Protein AF-A0A183I1X8-F1 (afdb_monomer)

Organism: NCBI:txid387005

Radius of gyration: 19.51 Å; Cα contacts (8 Å, |Δi|>4): 78; chains: 1; bounding box: 49×43×50 Å

Foldseek 3Di:
DVPVVVVVLLVVLLLVLQVVCCVVCVPDDDPPCNSVVSSVVVVVVLVVLVVVDVVSNVVVVVVVVVVVVVVLCVLLVVLVCCVVPNDCVLVVLPVCPCPPDDPDPVVVVVVVVLVVVLVPDLVVLVVCLVVDDPSVPVSVVVSVVVVVVSVVSVVSNVSSCSSPDHPVRCVPDPSNRD

Sequence (178 aa):
MPCLLPCTCTVVALTFAIYMLRPFYPNCEPPGGLPALLAIVLLIILTAINCMSIRLATFVQDFFTVAKLFALCLIIGTGALLLISGKPQYRESFENIFENTTPDIGTASLAFYSGLFAYQGWNYLNFIVEELQNPTRNLPLAIAISCTICTVIYTLTNVALYTVITPDEMLSSPAVAV

Secondary structure (DSSP, 8-state):
--SHHHHHHHHHHHHHHHHHHTTTSSSSPPPTTHHHHHHHHHHHHHHHHHHH-HHHHHHHHHHHHHHHHHHHHHHHHHHHHHHHHS-THHHHTTTTTTTT----HHHHHHHHHHHHHHTTTGGGGGGGGGGSSSHHHHHHHHHHHHHHHHHHHHHHHHHHHHHHS-HHHHHH-TTTT-

Structure (mmCIF, N/CA/C/O backbone):
data_AF-A0A183I1X8-F1
#
_entry.id   AF-A0A183I1X8-F1
#
loop_
_atom_site.group_PDB
_atom_site.id
_atom_site.type_symbol
_atom_site.label_atom_id
_atom_site.label_alt_id
_atom_site.label_comp_id
_atom_site.label_asym_id
_atom_site.label_entity_id
_atom_site.label_seq_id
_atom_site.pdbx_PDB_ins_code
_atom_site.Cartn_x
_atom_site.Cartn_y
_atom_site.Cartn_z
_atom_site.occupancy
_atom_site.B_iso_or_equiv
_atom_site.auth_seq_id
_atom_site.auth_comp_id
_atom_site.auth_asym_id
_atom_site.auth_atom_id
_atom_site.pdbx_PDB_model_num
ATOM 1 N N . MET A 1 1 ? 5.412 13.018 18.105 1.00 51.41 1 MET A N 1
ATOM 2 C CA . MET A 1 1 ? 4.607 12.185 17.184 1.00 51.41 1 MET A CA 1
ATOM 3 C C . MET A 1 1 ? 3.245 12.772 16.732 1.00 51.41 1 MET A C 1
ATOM 5 O O . MET A 1 1 ? 2.535 12.030 16.074 1.00 51.41 1 MET A O 1
ATOM 9 N N . PRO A 1 2 ? 2.841 14.045 16.975 1.00 51.34 2 PRO A N 1
ATOM 10 C CA . PRO A 1 2 ? 1.556 14.553 16.452 1.00 51.34 2 PRO A CA 1
ATOM 11 C C . PRO A 1 2 ? 1.613 15.070 14.999 1.00 51.34 2 PRO A C 1
ATOM 13 O O . PRO A 1 2 ? 0.587 15.125 14.335 1.00 51.34 2 PRO A O 1
ATOM 16 N N . CYS A 1 3 ? 2.797 15.400 14.466 1.00 55.84 3 CYS A N 1
ATOM 17 C CA . CYS A 1 3 ? 2.925 15.943 13.104 1.00 55.84 3 CYS A CA 1
ATOM 18 C C . CYS A 1 3 ? 2.960 14.874 11.999 1.00 55.84 3 CYS A C 1
ATOM 20 O O . CYS A 1 3 ? 2.839 15.215 10.831 1.00 55.84 3 CYS A O 1
ATOM 22 N N . LEU A 1 4 ? 3.142 13.591 12.334 1.00 62.06 4 LEU A N 1
ATOM 23 C CA . LEU A 1 4 ? 3.321 12.544 11.320 1.00 62.06 4 LEU A CA 1
ATOM 24 C C . LEU A 1 4 ? 1.996 12.170 10.636 1.00 62.06 4 LEU A C 1
ATOM 26 O O . LEU A 1 4 ? 1.951 12.014 9.423 1.00 62.06 4 LEU A O 1
ATOM 30 N N . LEU A 1 5 ? 0.913 12.091 11.416 1.00 68.25 5 LEU A N 1
ATOM 31 C CA . LEU A 1 5 ? -0.428 11.734 10.950 1.00 68.25 5 LEU A CA 1
ATOM 32 C C . LEU A 1 5 ? -0.972 12.678 9.853 1.00 68.25 5 LEU A C 1
ATOM 34 O O . LEU A 1 5 ? -1.367 12.178 8.798 1.00 68.25 5 LEU A O 1
ATOM 38 N N . PRO A 1 6 ? -0.951 14.021 10.025 1.00 74.25 6 PRO A N 1
ATOM 39 C CA . PRO A 1 6 ? -1.428 14.936 8.984 1.00 74.25 6 PRO A CA 1
ATOM 40 C C . PRO A 1 6 ? -0.561 14.896 7.718 1.00 74.25 6 PRO A C 1
ATOM 42 O O . PRO A 1 6 ? -1.083 15.032 6.608 1.00 74.25 6 PRO A O 1
ATOM 45 N N . CYS A 1 7 ? 0.745 14.649 7.855 1.00 79.62 7 CYS A N 1
ATOM 46 C CA . CYS A 1 7 ? 1.631 14.469 6.707 1.00 79.62 7 CYS A CA 1
ATOM 47 C C . CYS A 1 7 ? 1.253 13.217 5.905 1.00 79.62 7 CYS A C 1
ATOM 49 O O . CYS A 1 7 ? 1.142 13.298 4.684 1.00 79.62 7 CYS A O 1
ATOM 51 N N . THR A 1 8 ? 0.973 12.087 6.562 1.00 78.12 8 THR A N 1
ATOM 52 C CA . THR A 1 8 ? 0.551 10.854 5.875 1.00 78.12 8 THR A CA 1
ATOM 53 C C . THR A 1 8 ? -0.766 11.042 5.117 1.00 78.12 8 THR A C 1
ATOM 55 O O . THR A 1 8 ? -0.861 10.632 3.962 1.00 78.12 8 THR A O 1
ATOM 58 N N . CYS A 1 9 ? -1.759 11.719 5.706 1.00 81.00 9 CYS A N 1
ATOM 59 C CA . CYS A 1 9 ? -3.015 12.036 5.012 1.00 81.00 9 CYS A CA 1
ATOM 60 C C . CYS A 1 9 ? -2.787 12.910 3.771 1.00 81.00 9 CYS A C 1
ATOM 62 O O . CYS A 1 9 ? -3.408 12.686 2.732 1.00 81.00 9 CYS A O 1
ATOM 64 N N . THR A 1 10 ? -1.872 13.876 3.869 1.00 85.19 10 THR A N 1
ATOM 65 C CA . THR A 1 10 ? -1.522 14.768 2.757 1.00 85.19 10 THR A CA 1
ATOM 66 C C . THR A 1 10 ? -0.844 14.004 1.623 1.00 85.19 10 THR A C 1
ATOM 68 O O . THR A 1 10 ? -1.224 14.183 0.468 1.00 85.19 10 THR A O 1
ATOM 71 N N . VAL A 1 11 ? 0.107 13.119 1.940 1.00 84.81 11 VAL A N 1
ATOM 72 C CA . VAL A 1 11 ? 0.783 12.274 0.942 1.00 84.81 11 VAL A CA 1
ATOM 73 C C . VAL A 1 11 ? -0.239 11.410 0.208 1.00 84.81 11 VAL A C 1
ATOM 75 O O . VAL A 1 11 ? -0.299 11.458 -1.014 1.00 84.81 11 VAL A O 1
ATOM 78 N N . VAL A 1 12 ? -1.113 10.703 0.930 1.00 84.56 12 VAL A N 1
ATOM 79 C CA . VAL A 1 12 ? -2.135 9.839 0.312 1.00 84.56 12 VAL A CA 1
ATOM 80 C C . VAL A 1 12 ? -3.104 10.638 -0.569 1.00 84.56 12 VAL A C 1
ATOM 82 O O . VAL A 1 12 ? -3.437 10.196 -1.670 1.00 84.56 12 VAL A O 1
ATOM 85 N N . ALA A 1 13 ? -3.536 11.822 -0.125 1.00 86.50 13 ALA A N 1
ATOM 86 C CA . ALA A 1 13 ? -4.424 12.683 -0.906 1.00 86.50 13 ALA A CA 1
ATOM 87 C C . ALA A 1 13 ? -3.747 13.220 -2.178 1.00 86.50 13 ALA A C 1
ATOM 89 O O . ALA A 1 13 ? -4.376 13.276 -3.236 1.00 86.50 13 ALA A O 1
ATOM 90 N N . LEU A 1 14 ? -2.464 13.578 -2.094 1.00 88.12 14 LEU A N 1
ATOM 91 C CA . LEU A 1 14 ? -1.686 14.025 -3.245 1.00 88.12 14 LEU A CA 1
ATOM 92 C C . LEU A 1 14 ? -1.479 12.887 -4.248 1.00 88.12 14 LEU A C 1
ATOM 94 O O . LEU A 1 14 ? -1.686 13.083 -5.445 1.00 88.12 14 LEU A O 1
ATOM 98 N N . THR A 1 15 ? -1.159 11.687 -3.761 1.00 86.38 15 THR A N 1
ATOM 99 C CA . THR A 1 15 ? -1.060 10.477 -4.579 1.00 86.38 15 THR A CA 1
ATOM 100 C C . THR A 1 15 ? -2.374 10.225 -5.312 1.00 86.38 15 THR A C 1
ATOM 102 O O . THR A 1 15 ? -2.376 10.115 -6.537 1.00 86.38 15 THR A O 1
ATOM 105 N N . PHE A 1 16 ? -3.512 10.243 -4.608 1.00 87.25 16 PHE A N 1
ATOM 106 C CA . PHE A 1 16 ? -4.833 10.109 -5.231 1.00 87.25 16 PHE A CA 1
ATOM 107 C C . PHE A 1 16 ? -5.062 11.146 -6.341 1.00 87.25 16 PHE A C 1
ATOM 109 O O . PHE A 1 16 ? -5.487 10.786 -7.439 1.00 87.25 16 PHE A O 1
ATOM 116 N N . ALA A 1 17 ? -4.743 12.418 -6.088 1.00 87.69 17 ALA A N 1
ATOM 117 C CA . ALA A 1 17 ? -4.907 13.484 -7.072 1.00 87.69 17 ALA A CA 1
ATOM 118 C C . ALA A 1 17 ? -4.047 13.260 -8.329 1.00 87.69 17 ALA A C 1
ATOM 120 O O . ALA A 1 17 ? -4.534 13.440 -9.446 1.00 87.69 17 ALA A O 1
ATOM 121 N N . ILE A 1 18 ? -2.797 12.817 -8.170 1.00 85.12 18 ILE A N 1
ATOM 122 C CA . ILE A 1 18 ? -1.898 12.500 -9.291 1.00 85.12 18 ILE A CA 1
ATOM 123 C C . ILE A 1 18 ? -2.439 11.313 -10.099 1.00 85.12 18 ILE A C 1
ATOM 125 O O . ILE A 1 18 ? -2.524 11.389 -11.327 1.00 85.12 18 ILE A O 1
ATOM 129 N N . TYR A 1 19 ? -2.862 10.239 -9.427 1.00 84.38 19 TYR A N 1
ATOM 130 C CA . TYR A 1 19 ? -3.440 9.064 -10.086 1.00 84.38 19 TYR A CA 1
ATOM 131 C C . TYR A 1 19 ? -4.754 9.378 -10.815 1.00 84.38 19 TYR A C 1
ATOM 133 O O . TYR A 1 19 ? -4.994 8.841 -11.895 1.00 84.38 19 TYR A O 1
ATOM 141 N N . MET A 1 20 ? -5.582 10.278 -10.280 1.00 86.00 20 MET A N 1
ATOM 142 C CA . MET A 1 20 ? -6.829 10.715 -10.917 1.00 86.00 20 MET A CA 1
ATOM 143 C C . MET A 1 20 ? -6.589 11.603 -12.149 1.00 86.00 20 MET A C 1
ATOM 145 O O . MET A 1 20 ? -7.386 11.584 -13.085 1.00 86.00 20 MET A O 1
ATOM 149 N N . LEU A 1 21 ? -5.497 12.374 -12.167 1.00 86.06 21 LEU A N 1
ATOM 150 C CA . LEU A 1 21 ? -5.134 13.256 -13.283 1.00 86.06 21 LEU A CA 1
ATOM 151 C C . LEU A 1 21 ? -4.410 12.534 -14.429 1.00 86.06 21 LEU A C 1
ATOM 153 O O . LEU A 1 21 ? -4.462 13.009 -15.564 1.00 86.06 21 LEU A O 1
ATOM 157 N N . ARG A 1 22 ? -3.772 11.386 -14.167 1.00 81.44 22 ARG A N 1
ATOM 158 C CA . ARG A 1 22 ? -3.027 10.592 -15.166 1.00 81.44 22 ARG A CA 1
ATOM 159 C C . ARG A 1 22 ? -3.806 10.288 -16.458 1.00 81.44 22 ARG A C 1
ATOM 161 O O . ARG A 1 22 ? -3.218 10.457 -17.521 1.00 81.44 22 ARG A O 1
ATOM 168 N N . PRO A 1 23 ? -5.094 9.893 -16.430 1.00 83.94 23 PRO A N 1
ATOM 169 C CA . PRO A 1 23 ? -5.861 9.663 -17.658 1.00 83.94 23 PRO A CA 1
ATOM 170 C C . PRO A 1 23 ? -6.057 10.920 -18.519 1.00 83.94 23 PRO A C 1
ATOM 172 O O . PRO A 1 23 ? -6.174 10.813 -19.736 1.00 83.94 23 PRO A O 1
ATOM 175 N N . PHE A 1 24 ? -6.095 12.106 -17.903 1.00 84.38 24 PHE A N 1
ATOM 176 C CA . PHE A 1 24 ? -6.279 13.385 -18.600 1.00 84.38 24 PHE A CA 1
ATOM 177 C C . PHE A 1 24 ? -4.960 13.977 -19.106 1.00 84.38 24 PHE A C 1
ATOM 179 O O . PHE A 1 24 ? -4.946 14.675 -20.118 1.00 84.38 24 PHE A O 1
ATOM 186 N N . TYR A 1 25 ? -3.855 13.669 -18.426 1.00 82.25 25 TYR A N 1
ATOM 187 C CA . TYR A 1 25 ? -2.504 14.099 -18.777 1.00 82.25 25 TYR A CA 1
ATOM 188 C C . TYR A 1 25 ? -1.578 12.878 -18.937 1.00 82.25 25 TYR A C 1
ATOM 190 O O . TYR A 1 25 ? -0.708 12.647 -18.098 1.00 82.25 25 TYR A O 1
ATOM 198 N N . PRO A 1 26 ? -1.753 12.061 -19.996 1.00 73.75 26 PRO A N 1
ATOM 199 C CA . PRO A 1 26 ? -1.016 10.804 -20.147 1.00 73.75 26 PRO A CA 1
ATOM 200 C C . PRO A 1 26 ? 0.481 10.999 -20.434 1.00 73.75 26 PRO A C 1
ATOM 202 O O . PRO A 1 26 ? 1.291 10.206 -19.966 1.00 73.75 26 PRO A O 1
ATOM 205 N N . ASN A 1 27 ? 0.846 12.060 -21.166 1.00 75.94 27 ASN A N 1
ATOM 206 C CA . ASN A 1 27 ? 2.218 12.318 -21.636 1.00 75.94 27 ASN A CA 1
ATOM 207 C C . ASN A 1 27 ? 2.823 13.622 -21.088 1.00 75.94 27 ASN A C 1
ATOM 209 O O . ASN A 1 27 ? 3.890 14.042 -21.532 1.00 75.94 27 ASN A O 1
ATOM 213 N N . CYS A 1 28 ? 2.124 14.317 -20.190 1.00 75.50 28 CYS A N 1
ATOM 214 C CA . CYS A 1 28 ? 2.549 15.619 -19.682 1.00 75.50 28 CYS A CA 1
ATOM 215 C C . CYS A 1 28 ? 2.355 15.675 -18.172 1.00 75.50 28 CYS A C 1
ATOM 217 O O . CYS A 1 28 ? 1.414 15.087 -17.643 1.00 75.50 28 CYS A O 1
ATOM 219 N N . GLU A 1 29 ? 3.214 16.415 -17.477 1.00 73.19 29 GLU A N 1
ATOM 220 C C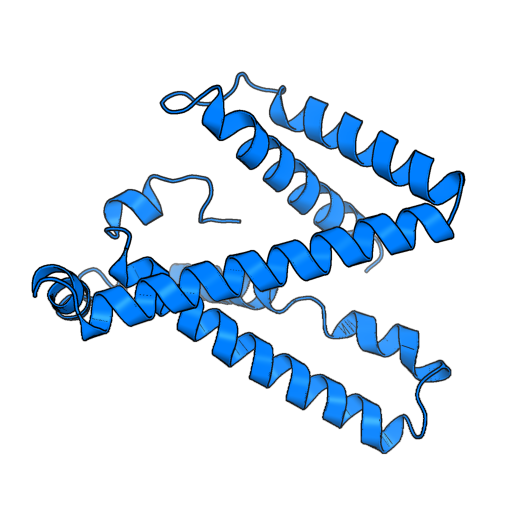A . GLU A 1 29 ? 2.972 16.702 -16.070 1.00 73.19 29 GLU A CA 1
ATOM 221 C C . GLU A 1 29 ? 1.768 17.645 -15.934 1.00 73.19 29 GLU A C 1
ATO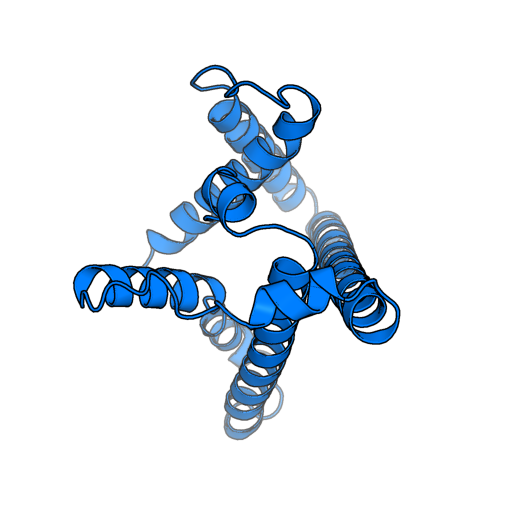M 223 O O . GLU A 1 29 ? 1.644 18.612 -16.698 1.00 73.19 29 GLU A O 1
ATOM 228 N N . PRO A 1 30 ? 0.853 17.376 -14.986 1.00 76.06 30 PRO A N 1
ATOM 229 C CA . PRO A 1 30 ? -0.246 18.284 -14.720 1.00 76.06 30 PRO A CA 1
ATOM 230 C C . PRO A 1 30 ? 0.305 19.649 -14.279 1.00 76.06 30 PRO A C 1
ATOM 232 O O . PRO A 1 30 ? 1.331 19.711 -13.597 1.00 76.06 30 PRO A O 1
ATOM 235 N N . PRO A 1 31 ? -0.374 20.755 -14.633 1.00 81.50 31 PRO A N 1
ATOM 236 C CA . PRO A 1 31 ? 0.091 22.094 -14.296 1.00 81.50 31 PRO A CA 1
ATOM 237 C C . PRO A 1 31 ? 0.326 22.246 -12.787 1.00 81.50 31 PRO A C 1
ATOM 239 O O . PRO A 1 31 ? -0.450 21.749 -11.961 1.00 81.50 31 PRO A O 1
ATOM 242 N N . GLY A 1 32 ? 1.404 22.954 -12.433 1.00 79.00 32 GLY A N 1
ATOM 243 C CA . GLY A 1 32 ? 1.821 23.162 -11.048 1.00 79.00 32 GLY A CA 1
ATOM 244 C C . GLY A 1 32 ? 0.680 23.697 -10.179 1.00 79.00 32 GLY A C 1
ATOM 245 O O . GLY A 1 32 ? 0.035 24.684 -10.519 1.00 79.00 32 GLY A O 1
ATOM 246 N N . GLY A 1 33 ? 0.414 23.018 -9.060 1.00 81.81 33 GLY A N 1
ATOM 247 C CA . GLY A 1 33 ? -0.650 23.370 -8.114 1.00 81.81 33 GLY A CA 1
ATOM 248 C C . GLY A 1 33 ? -2.000 22.678 -8.343 1.00 81.81 33 GLY A C 1
ATOM 249 O O . GLY A 1 33 ? -2.772 22.573 -7.390 1.00 81.81 33 GLY A O 1
ATOM 250 N N . LEU A 1 34 ? -2.279 22.120 -9.530 1.00 86.75 34 LEU A N 1
ATOM 251 C CA . LEU A 1 34 ? -3.533 21.390 -9.783 1.00 86.75 34 LEU A CA 1
ATOM 252 C C . LEU A 1 34 ? -3.682 20.119 -8.916 1.00 86.75 34 LEU A C 1
ATOM 254 O O . LEU A 1 34 ? -4.744 19.953 -8.310 1.00 86.75 34 LEU A O 1
ATOM 258 N N . PRO A 1 35 ? -2.651 19.257 -8.762 1.00 87.31 35 PRO A N 1
ATOM 259 C CA . PRO A 1 35 ? -2.748 18.096 -7.873 1.00 87.31 35 PRO A CA 1
ATOM 260 C C . PRO A 1 35 ? -2.966 18.495 -6.409 1.00 87.31 35 PRO A C 1
ATOM 262 O O . PRO A 1 35 ? -3.736 17.855 -5.699 1.00 87.31 35 PRO A O 1
ATOM 265 N N . ALA A 1 36 ? -2.334 19.586 -5.964 1.00 88.19 36 ALA A N 1
ATOM 266 C CA . ALA A 1 36 ? -2.476 20.091 -4.601 1.00 88.19 36 ALA A CA 1
ATOM 267 C C . ALA A 1 36 ? -3.894 20.620 -4.335 1.00 88.19 36 ALA A C 1
ATOM 269 O O . ALA A 1 36 ? -4.480 20.304 -3.302 1.00 88.19 36 ALA A O 1
ATOM 270 N N . LEU A 1 37 ? -4.477 21.369 -5.278 1.00 90.25 37 LEU A N 1
ATOM 271 C CA . LEU A 1 37 ? -5.861 21.841 -5.174 1.00 90.25 37 LEU A CA 1
ATOM 272 C C . LEU A 1 37 ? -6.854 20.677 -5.109 1.00 90.25 37 LEU A C 1
ATOM 274 O O . LEU A 1 37 ? -7.738 20.679 -4.254 1.00 90.25 37 LEU A O 1
ATOM 278 N N . LEU A 1 38 ? -6.684 19.659 -5.957 1.00 90.50 38 LEU A N 1
ATOM 279 C CA . LEU A 1 38 ? -7.522 18.458 -5.910 1.00 90.50 38 LEU A CA 1
ATOM 280 C C . LEU A 1 38 ? -7.371 17.697 -4.589 1.00 90.50 38 LEU A C 1
ATOM 282 O O . LEU A 1 38 ? -8.379 17.281 -4.020 1.00 90.50 38 LEU A O 1
ATOM 286 N N . ALA A 1 39 ? -6.149 17.559 -4.070 1.00 89.44 39 ALA A N 1
ATOM 287 C CA . ALA A 1 39 ? -5.906 16.931 -2.774 1.00 89.44 39 ALA A CA 1
ATOM 288 C C . ALA A 1 39 ? -6.595 17.695 -1.628 1.00 89.44 39 ALA A C 1
ATOM 290 O O . ALA A 1 39 ? -7.228 17.078 -0.772 1.00 89.44 39 ALA A O 1
ATOM 291 N N . ILE A 1 40 ? -6.541 19.033 -1.635 1.00 91.12 40 ILE A N 1
ATOM 292 C CA . ILE A 1 40 ? -7.235 19.879 -0.649 1.00 91.12 40 ILE A CA 1
ATOM 293 C C . ILE A 1 40 ? -8.750 19.671 -0.732 1.00 91.12 40 ILE A C 1
ATOM 295 O O . ILE A 1 40 ? -9.394 19.437 0.290 1.00 91.12 40 ILE A O 1
ATOM 299 N N . VAL A 1 41 ? -9.322 19.718 -1.939 1.00 92.25 41 VAL A N 1
ATOM 300 C CA . VAL A 1 41 ? -10.763 19.509 -2.150 1.00 92.25 41 VAL A CA 1
ATOM 301 C C . VAL A 1 41 ? -11.189 18.121 -1.667 1.00 92.25 41 VAL A C 1
ATOM 303 O O . VAL A 1 41 ? -12.183 18.005 -0.950 1.00 92.25 41 VAL A O 1
ATOM 306 N N . LEU A 1 42 ? -10.415 17.079 -1.984 1.00 89.06 42 LEU A N 1
ATOM 307 C CA . LEU A 1 42 ? -10.659 15.713 -1.520 1.00 89.06 42 LEU A CA 1
ATOM 308 C C . LEU A 1 42 ? -10.671 15.629 0.013 1.00 89.06 42 LEU A C 1
ATOM 310 O O . LEU A 1 42 ? -11.595 15.054 0.587 1.00 89.06 42 LEU A O 1
ATOM 314 N N . LEU A 1 43 ? -9.670 16.214 0.677 1.00 89.75 43 LEU A N 1
ATOM 315 C CA . LEU A 1 43 ? -9.575 16.208 2.138 1.00 89.75 43 LEU A CA 1
ATOM 316 C C . LEU A 1 43 ? -10.753 16.939 2.787 1.00 89.75 43 LEU A C 1
ATOM 318 O O . LEU A 1 43 ? -11.305 16.440 3.769 1.00 89.75 43 LEU A O 1
ATOM 322 N N . ILE A 1 44 ? -11.177 18.077 2.231 1.00 91.62 44 ILE A N 1
ATOM 323 C CA . ILE A 1 44 ? -12.350 18.817 2.717 1.00 91.62 44 ILE A CA 1
ATOM 324 C C . ILE A 1 44 ? -13.616 17.964 2.582 1.00 91.62 44 ILE A C 1
ATOM 326 O O . ILE A 1 44 ? -14.385 17.872 3.537 1.00 91.62 44 ILE A O 1
ATOM 330 N N . ILE A 1 45 ? -13.816 17.299 1.439 1.00 89.25 45 ILE A N 1
ATOM 331 C CA . ILE A 1 45 ? -14.981 16.432 1.203 1.00 89.25 45 ILE A CA 1
ATOM 332 C C . ILE A 1 45 ? -14.989 15.249 2.176 1.00 89.25 45 ILE A C 1
ATOM 334 O O . ILE A 1 45 ? -16.005 14.999 2.823 1.00 89.25 45 ILE A O 1
ATOM 338 N N . LEU A 1 46 ? -13.866 14.539 2.317 1.00 87.19 46 LEU A N 1
ATOM 339 C CA . LEU A 1 46 ? -13.764 13.401 3.235 1.00 87.19 46 LEU A CA 1
ATOM 340 C C . LEU A 1 46 ? -13.998 13.825 4.687 1.00 87.19 46 LEU A C 1
ATOM 342 O O . LEU A 1 46 ? -14.715 13.141 5.417 1.00 87.19 46 LEU A O 1
ATOM 346 N N . THR A 1 47 ? -13.456 14.977 5.084 1.00 89.06 47 THR A N 1
ATOM 347 C CA . THR A 1 47 ? -13.675 15.541 6.421 1.00 89.06 47 THR A CA 1
ATOM 348 C C . THR A 1 47 ? -15.146 15.897 6.624 1.00 89.06 47 THR A C 1
ATOM 350 O O . THR A 1 47 ? -15.725 15.528 7.641 1.00 89.06 47 THR A O 1
ATOM 353 N N . ALA A 1 48 ? -15.790 16.536 5.645 1.00 90.31 48 ALA A N 1
ATOM 354 C CA . ALA A 1 48 ? -17.209 16.873 5.720 1.00 90.31 48 ALA A CA 1
ATOM 355 C C . ALA A 1 48 ? -18.095 15.622 5.849 1.00 90.31 48 ALA A C 1
ATOM 357 O O . ALA A 1 48 ? -18.974 15.588 6.709 1.00 90.31 48 ALA A O 1
ATOM 358 N N . ILE A 1 49 ? -17.832 14.568 5.064 1.00 87.31 49 ILE A N 1
ATOM 359 C CA . ILE A 1 49 ? -18.548 13.283 5.167 1.00 87.31 49 ILE A CA 1
ATOM 360 C C . ILE A 1 49 ? -18.368 12.684 6.566 1.00 87.31 49 ILE A C 1
ATOM 362 O O . ILE A 1 49 ? -19.346 12.245 7.176 1.00 87.31 49 ILE A O 1
ATOM 366 N N . ASN A 1 50 ? -17.140 12.709 7.089 1.00 88.06 50 ASN A N 1
ATOM 367 C CA . ASN A 1 50 ? -16.829 12.209 8.423 1.00 88.06 50 ASN A CA 1
ATOM 368 C C . ASN A 1 50 ? -17.570 12.993 9.523 1.00 88.06 50 ASN A C 1
ATOM 370 O O . ASN A 1 50 ? -18.132 12.382 10.430 1.00 88.06 50 ASN A O 1
ATOM 374 N N . CYS A 1 51 ? -17.663 14.323 9.396 1.00 89.50 51 CYS A N 1
ATOM 375 C CA . CYS A 1 51 ? -18.408 15.178 10.322 1.00 89.50 51 CYS A CA 1
ATOM 376 C C . CYS A 1 51 ? -19.934 15.009 10.222 1.00 89.50 51 CYS A C 1
ATOM 378 O O . CYS A 1 51 ? -20.628 15.178 11.222 1.00 89.50 51 CYS A O 1
ATOM 380 N N . MET A 1 52 ? -20.473 14.701 9.037 1.00 89.75 52 MET A N 1
ATOM 381 C CA . MET A 1 52 ? -21.920 14.563 8.827 1.00 89.75 52 MET A CA 1
ATOM 382 C C . MET A 1 52 ? -22.467 13.217 9.302 1.00 89.75 52 MET A C 1
ATOM 384 O O . MET A 1 52 ? -23.553 13.163 9.881 1.00 89.75 52 MET A O 1
ATOM 388 N N . SER A 1 53 ? -21.769 12.114 9.022 1.00 89.06 53 SER A N 1
ATOM 389 C CA . SER A 1 53 ? -22.215 10.787 9.445 1.00 89.06 53 SER A CA 1
ATOM 390 C C . SER A 1 53 ? -21.075 9.786 9.453 1.00 89.06 53 SER A C 1
ATOM 392 O O . SER A 1 53 ? -20.554 9.393 8.406 1.00 89.06 53 SER A O 1
ATOM 394 N N . ILE A 1 54 ? -20.779 9.262 10.641 1.00 86.12 54 ILE A N 1
ATOM 395 C CA . ILE A 1 54 ? -19.782 8.205 10.793 1.00 86.12 54 ILE A CA 1
ATOM 396 C C . ILE A 1 54 ? -20.177 6.927 10.043 1.00 86.12 54 ILE A C 1
ATOM 398 O O . ILE A 1 54 ? -19.316 6.238 9.517 1.00 86.12 54 ILE A O 1
ATOM 402 N N . ARG A 1 55 ? -21.483 6.651 9.888 1.00 88.06 55 ARG A N 1
ATOM 403 C CA . ARG A 1 55 ? -21.971 5.475 9.145 1.00 88.06 55 ARG A CA 1
ATOM 404 C C . ARG A 1 55 ? -21.662 5.565 7.652 1.00 88.06 55 ARG A C 1
ATOM 406 O O . ARG A 1 55 ? -21.291 4.563 7.050 1.00 88.06 55 ARG A O 1
ATOM 413 N N . LEU A 1 56 ? -21.811 6.755 7.060 1.00 85.88 56 LEU A N 1
ATOM 414 C CA . LEU A 1 56 ? -21.447 6.977 5.658 1.00 85.88 56 LEU A CA 1
ATOM 415 C C . LEU A 1 56 ? -19.932 6.888 5.474 1.00 85.88 56 LEU A C 1
ATOM 417 O O . LEU A 1 56 ? -19.476 6.257 4.525 1.00 85.88 56 LEU A O 1
ATOM 421 N N . ALA A 1 57 ? -19.159 7.461 6.400 1.00 85.75 57 ALA A N 1
ATOM 422 C CA . ALA A 1 57 ? -17.704 7.379 6.366 1.00 85.75 57 ALA A CA 1
ATOM 423 C C . ALA A 1 57 ? -17.205 5.924 6.428 1.00 85.75 57 ALA A C 1
ATOM 425 O O . ALA A 1 57 ? -16.388 5.537 5.594 1.00 85.75 57 ALA A O 1
ATOM 426 N N . THR A 1 58 ? -17.742 5.101 7.338 1.00 86.62 58 THR A N 1
ATOM 427 C CA . THR A 1 58 ? -17.395 3.673 7.431 1.00 86.62 58 THR A CA 1
ATOM 428 C C . THR A 1 58 ? -17.757 2.919 6.153 1.00 86.62 58 THR A C 1
ATOM 430 O O . THR A 1 58 ? -16.919 2.201 5.624 1.00 86.62 58 THR A O 1
ATOM 433 N N . PHE A 1 59 ? -18.951 3.137 5.590 1.00 90.44 59 PHE A N 1
ATOM 434 C CA . PHE A 1 59 ? -19.354 2.477 4.342 1.00 90.44 59 PHE A CA 1
ATOM 435 C C . PHE A 1 59 ? -18.421 2.811 3.167 1.00 90.44 59 PHE A C 1
ATOM 437 O O . PHE A 1 59 ? -18.007 1.925 2.419 1.00 90.44 59 PHE A O 1
ATOM 444 N N . VAL A 1 60 ? -18.067 4.090 3.012 1.00 87.31 60 VAL A N 1
ATOM 445 C CA . VAL A 1 60 ? -17.138 4.544 1.967 1.00 87.31 60 VAL A CA 1
ATOM 446 C C . VAL A 1 60 ? -15.752 3.927 2.173 1.00 87.31 60 VAL A C 1
ATOM 448 O O . VAL A 1 60 ? -15.148 3.434 1.219 1.00 87.31 60 VAL A O 1
ATOM 451 N N . GLN A 1 61 ? -15.257 3.911 3.411 1.00 86.12 61 GLN A N 1
ATOM 452 C CA . GLN A 1 61 ? -13.967 3.315 3.754 1.00 86.12 61 GLN A CA 1
ATOM 453 C C . GLN A 1 61 ? -13.932 1.803 3.482 1.00 86.12 61 GLN A C 1
ATOM 455 O O . GLN A 1 61 ? -12.959 1.311 2.901 1.00 86.12 61 GLN A O 1
ATOM 460 N N . ASP A 1 62 ? -14.987 1.072 3.842 1.00 89.56 62 ASP A N 1
ATOM 461 C CA . ASP A 1 62 ? -15.096 -0.367 3.592 1.00 89.56 62 ASP A CA 1
ATOM 462 C C . ASP A 1 62 ? -15.106 -0.664 2.092 1.00 89.56 62 ASP A C 1
ATOM 464 O O . ASP A 1 62 ? -14.362 -1.530 1.623 1.00 89.56 62 ASP A O 1
ATOM 468 N N . PHE A 1 63 ? -15.871 0.107 1.313 1.00 92.50 63 PHE A N 1
ATOM 469 C CA . PHE A 1 63 ? -15.897 -0.020 -0.141 1.00 92.50 63 PHE A CA 1
ATOM 470 C C . PHE A 1 63 ? -14.503 0.161 -0.759 1.00 92.50 63 PHE A C 1
ATOM 472 O O . PHE A 1 63 ? -14.063 -0.688 -1.538 1.00 92.50 63 PHE A O 1
ATOM 479 N N . PHE A 1 64 ? -13.774 1.218 -0.385 1.00 88.81 64 PHE A N 1
ATOM 480 C CA . PHE A 1 64 ? -12.412 1.442 -0.884 1.00 88.81 64 PHE A CA 1
ATOM 481 C C . PHE A 1 64 ? -11.435 0.350 -0.443 1.00 88.81 64 PHE A C 1
ATOM 483 O O . PHE A 1 64 ? -10.544 -0.022 -1.210 1.00 88.81 64 PHE A O 1
ATOM 490 N N . THR A 1 65 ? -11.610 -0.196 0.759 1.00 87.75 65 THR A N 1
ATOM 491 C CA . THR A 1 65 ? -10.774 -1.290 1.267 1.00 87.75 65 THR A CA 1
ATOM 492 C C . THR A 1 65 ? -10.983 -2.561 0.445 1.00 87.75 65 THR A C 1
ATOM 494 O O . THR A 1 65 ? -10.011 -3.160 -0.021 1.00 87.75 65 THR A O 1
ATOM 497 N N . VAL A 1 66 ? -12.238 -2.936 0.185 1.00 91.75 66 VAL A N 1
ATOM 498 C CA . VAL A 1 66 ? -12.574 -4.091 -0.663 1.00 91.75 66 VAL A CA 1
ATOM 499 C C . VAL A 1 66 ? -12.097 -3.876 -2.099 1.00 91.75 66 VAL A C 1
ATOM 501 O O . VAL A 1 66 ? -11.475 -4.768 -2.676 1.00 91.75 66 VAL A O 1
ATOM 504 N N . ALA A 1 67 ? -12.320 -2.688 -2.666 1.00 90.75 67 ALA A N 1
ATOM 505 C CA . ALA A 1 67 ? -11.866 -2.352 -4.012 1.00 90.75 67 ALA A CA 1
ATOM 506 C C . ALA A 1 67 ? -10.335 -2.449 -4.145 1.00 90.75 67 ALA A C 1
ATOM 508 O O . ALA A 1 67 ? -9.836 -3.005 -5.125 1.00 90.75 67 ALA A O 1
ATOM 509 N N . LYS A 1 68 ? -9.583 -1.974 -3.142 1.00 85.88 68 LYS A N 1
ATOM 510 C CA . LYS A 1 68 ? -8.117 -2.071 -3.112 1.00 85.88 68 LYS A CA 1
ATOM 511 C C . LYS A 1 68 ? -7.644 -3.524 -3.072 1.00 85.88 68 LYS A C 1
ATOM 513 O O . LYS A 1 68 ? -6.745 -3.888 -3.827 1.00 85.88 68 LYS A O 1
ATOM 518 N N . LEU A 1 69 ? -8.254 -4.358 -2.228 1.00 88.75 69 LEU A N 1
ATOM 519 C CA . LEU A 1 69 ? -7.930 -5.787 -2.160 1.00 88.75 69 LEU A CA 1
ATOM 520 C C . LEU A 1 69 ? -8.245 -6.499 -3.479 1.00 88.75 69 LEU A C 1
ATOM 522 O O . LEU A 1 69 ? -7.436 -7.288 -3.959 1.00 88.75 69 LEU A O 1
ATOM 526 N N . PHE A 1 70 ? -9.380 -6.179 -4.099 1.00 89.81 70 PHE A N 1
ATOM 527 C CA . PHE A 1 70 ? -9.753 -6.734 -5.396 1.00 89.81 70 PHE A CA 1
ATOM 528 C C . PHE A 1 70 ? -8.750 -6.356 -6.495 1.00 89.81 70 PHE A C 1
ATOM 530 O O . PHE A 1 70 ? -8.296 -7.229 -7.234 1.00 89.81 70 PHE A O 1
ATOM 537 N N . ALA A 1 71 ? -8.342 -5.086 -6.565 1.00 87.62 71 ALA A N 1
ATOM 538 C CA . ALA A 1 71 ? -7.328 -4.628 -7.514 1.00 87.62 71 ALA A CA 1
ATOM 539 C C . ALA A 1 71 ? -5.983 -5.352 -7.321 1.00 87.62 71 ALA A C 1
ATOM 541 O O . ALA A 1 71 ? -5.384 -5.796 -8.299 1.00 87.62 71 ALA A O 1
ATOM 542 N N . LEU A 1 72 ? -5.537 -5.539 -6.071 1.00 87.00 72 LEU A N 1
ATOM 543 C CA . LEU A 1 72 ? -4.318 -6.300 -5.767 1.00 87.00 72 LEU A CA 1
ATOM 544 C C . LEU A 1 72 ? -4.422 -7.761 -6.219 1.00 87.00 72 LEU A C 1
ATOM 546 O O . LEU A 1 72 ? -3.499 -8.274 -6.850 1.00 87.00 72 LEU A O 1
ATOM 550 N N . CYS A 1 73 ? -5.552 -8.420 -5.957 1.00 88.25 73 CYS A N 1
ATOM 551 C CA . CYS A 1 73 ? -5.786 -9.787 -6.419 1.00 88.25 73 CYS A CA 1
ATOM 552 C C . CYS A 1 73 ? -5.742 -9.897 -7.948 1.00 88.25 73 CYS A C 1
ATOM 554 O O . CYS A 1 73 ? -5.188 -10.865 -8.467 1.00 88.25 73 CYS A O 1
ATOM 556 N N . LEU A 1 74 ? -6.284 -8.911 -8.673 1.00 87.94 74 LEU A N 1
ATOM 557 C CA . LEU A 1 74 ? -6.204 -8.878 -10.134 1.00 87.94 74 LEU A CA 1
ATOM 558 C C . LEU A 1 74 ? -4.762 -8.729 -10.624 1.00 87.94 74 LEU A C 1
ATOM 560 O O . LEU A 1 74 ? -4.369 -9.480 -11.508 1.00 87.94 74 LEU A O 1
ATOM 564 N N . ILE A 1 75 ? -3.973 -7.821 -10.038 1.00 86.62 75 ILE A N 1
ATOM 565 C CA . ILE A 1 75 ? -2.562 -7.613 -10.412 1.00 86.62 75 ILE A CA 1
ATOM 566 C C . ILE A 1 75 ? -1.744 -8.889 -10.185 1.00 86.62 75 ILE A C 1
ATOM 568 O O . ILE A 1 75 ? -1.014 -9.333 -11.070 1.00 86.62 75 ILE A O 1
ATOM 572 N N . ILE A 1 76 ? -1.885 -9.510 -9.011 1.00 86.31 76 ILE A N 1
ATOM 573 C CA . ILE A 1 76 ? -1.176 -10.754 -8.687 1.00 86.31 76 ILE A CA 1
ATOM 574 C C . ILE A 1 76 ? -1.634 -11.885 -9.620 1.00 86.31 76 ILE A C 1
ATOM 576 O O . ILE A 1 76 ? -0.807 -12.648 -10.121 1.00 86.31 76 ILE A O 1
ATOM 580 N N . GLY A 1 77 ? -2.939 -11.980 -9.889 1.00 85.38 77 GLY A N 1
ATOM 581 C CA . GLY A 1 77 ? -3.514 -12.992 -10.772 1.00 85.38 77 GLY A CA 1
ATOM 582 C C . GLY A 1 77 ? -3.039 -12.867 -12.221 1.00 85.38 77 GLY A C 1
ATOM 583 O O . GLY A 1 77 ? -2.629 -13.865 -12.813 1.00 85.38 77 GLY A O 1
ATOM 584 N N . THR A 1 78 ? -3.044 -11.661 -12.795 1.00 83.69 78 THR A N 1
ATOM 585 C CA . THR A 1 78 ? -2.565 -11.436 -14.168 1.00 83.69 78 THR A CA 1
ATOM 586 C C . THR A 1 78 ? -1.064 -11.679 -14.287 1.00 83.69 78 THR A C 1
ATOM 588 O O . THR A 1 78 ? -0.651 -12.358 -15.228 1.00 83.69 78 THR A O 1
ATOM 591 N N . GLY A 1 79 ? -0.258 -11.229 -13.317 1.00 81.94 79 GLY A N 1
ATOM 592 C CA . GLY A 1 79 ? 1.181 -11.511 -13.279 1.00 81.94 79 GLY A CA 1
ATOM 593 C C . GLY A 1 79 ? 1.488 -13.011 -13.206 1.00 81.94 79 GLY A C 1
ATOM 594 O O . GLY A 1 79 ? 2.300 -13.526 -13.975 1.00 81.94 79 GLY A O 1
ATOM 595 N N . ALA A 1 80 ? 0.773 -13.755 -12.354 1.00 83.06 80 ALA A N 1
ATOM 596 C CA . ALA A 1 80 ? 0.926 -15.208 -12.255 1.00 83.06 80 ALA A CA 1
ATOM 597 C C . ALA A 1 80 ? 0.533 -15.934 -13.557 1.00 83.06 80 ALA A C 1
ATOM 599 O O . ALA A 1 80 ? 1.233 -16.849 -13.997 1.00 83.06 80 ALA A O 1
ATOM 600 N N . LEU A 1 81 ? -0.558 -15.515 -14.207 1.00 82.31 81 LEU A N 1
ATOM 601 C CA . LEU A 1 81 ? -0.986 -16.091 -15.485 1.00 82.31 81 LEU A CA 1
ATOM 602 C C . LEU A 1 81 ? 0.032 -15.834 -16.602 1.00 82.31 81 LEU A C 1
ATOM 604 O O . LEU A 1 81 ? 0.325 -16.750 -17.374 1.00 82.31 81 LEU A O 1
ATOM 608 N N . LEU A 1 82 ? 0.600 -14.627 -16.668 1.00 79.56 82 LEU A N 1
ATOM 609 C CA . LEU A 1 82 ? 1.631 -14.266 -17.644 1.00 79.56 82 LEU A CA 1
ATOM 610 C C . LEU A 1 82 ? 2.948 -15.019 -17.403 1.00 79.56 82 LEU A C 1
ATOM 612 O O . LEU A 1 82 ? 3.585 -15.442 -18.363 1.00 79.56 82 LEU A O 1
ATOM 616 N N . LEU A 1 83 ? 3.317 -15.291 -16.150 1.00 77.56 83 LEU A N 1
ATOM 617 C CA . LEU A 1 83 ? 4.480 -16.128 -15.826 1.00 77.56 83 LEU A CA 1
ATOM 618 C C . LEU A 1 83 ? 4.324 -17.584 -16.288 1.00 77.56 83 LEU A C 1
ATOM 620 O O . LEU A 1 83 ? 5.264 -18.197 -16.812 1.00 77.56 83 LEU A O 1
ATOM 624 N N . ILE A 1 84 ? 3.138 -18.157 -16.075 1.00 78.06 84 ILE A N 1
ATOM 625 C CA . ILE A 1 84 ? 2.871 -19.573 -16.357 1.00 78.06 84 ILE A CA 1
ATOM 626 C C . ILE A 1 84 ? 2.602 -19.796 -17.850 1.00 78.06 84 ILE A C 1
ATOM 628 O O . ILE A 1 84 ? 3.166 -20.721 -18.433 1.00 78.06 84 ILE A O 1
ATOM 632 N N . SER A 1 85 ? 1.772 -18.947 -18.463 1.00 75.00 85 SER A N 1
ATOM 633 C CA . SER A 1 85 ? 1.230 -19.142 -19.820 1.00 75.00 85 SER A CA 1
ATOM 634 C C . SER A 1 85 ? 1.748 -18.137 -20.854 1.00 75.00 85 SER A C 1
ATOM 636 O O . SER A 1 85 ? 1.406 -18.241 -22.032 1.00 75.00 85 SER A O 1
ATOM 638 N N . GLY A 1 86 ? 2.521 -17.134 -20.436 1.00 67.31 86 GLY A N 1
ATOM 639 C CA . GLY A 1 86 ? 3.026 -16.089 -21.320 1.00 67.31 86 GLY A CA 1
ATOM 640 C C . GLY A 1 86 ? 4.230 -16.513 -22.161 1.00 67.31 86 GLY A C 1
ATOM 641 O O . GLY A 1 86 ? 4.794 -17.598 -22.027 1.00 67.31 86 GLY A O 1
ATOM 642 N N . LYS A 1 87 ? 4.620 -15.611 -23.065 1.00 67.12 87 L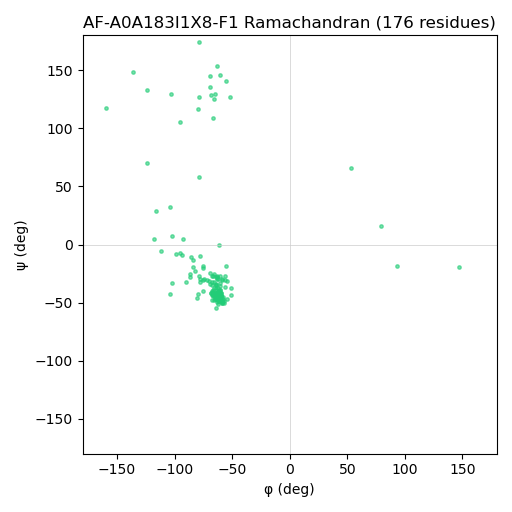YS A N 1
ATOM 643 C CA . LYS A 1 87 ? 5.806 -15.738 -23.921 1.00 67.12 87 LYS A CA 1
ATOM 644 C C . LYS A 1 87 ? 7.099 -15.761 -23.080 1.00 67.12 87 LYS A C 1
ATOM 646 O O . LYS A 1 87 ? 7.120 -15.162 -22.005 1.00 67.12 87 LYS A O 1
ATOM 651 N N . PRO A 1 88 ? 8.193 -16.378 -23.573 1.00 64.50 88 PRO A N 1
ATOM 652 C CA . PRO A 1 88 ? 9.468 -16.464 -22.847 1.00 64.50 88 PRO A CA 1
ATOM 653 C C . PRO A 1 88 ? 10.042 -15.102 -22.421 1.00 64.50 88 PRO A C 1
ATOM 655 O O . PRO A 1 88 ? 10.666 -15.023 -21.371 1.00 64.50 88 PRO A O 1
ATOM 658 N N . GLN A 1 89 ? 9.720 -14.023 -23.141 1.00 64.31 89 GLN A N 1
ATOM 659 C CA . GLN A 1 89 ? 10.113 -12.646 -22.814 1.00 64.31 89 GLN A CA 1
ATOM 660 C C . GLN A 1 89 ? 9.720 -12.203 -21.387 1.00 64.31 89 GLN A C 1
ATOM 662 O O . GLN A 1 89 ? 10.449 -11.447 -20.761 1.00 64.31 89 GLN A O 1
ATOM 667 N N . TYR A 1 90 ? 8.610 -12.705 -20.830 1.00 64.94 90 TYR A N 1
ATOM 668 C CA . TYR A 1 90 ? 8.201 -12.391 -19.449 1.00 64.94 90 TYR A CA 1
ATOM 669 C C . TYR A 1 90 ? 9.037 -13.119 -18.386 1.00 64.94 90 TYR A C 1
ATOM 671 O O . TYR A 1 90 ? 9.028 -12.740 -17.216 1.00 64.94 90 TYR A O 1
ATOM 679 N N . ARG A 1 91 ? 9.735 -14.192 -18.779 1.00 63.44 91 ARG A N 1
ATOM 680 C CA . ARG A 1 91 ? 10.659 -14.947 -17.921 1.00 63.44 91 ARG A CA 1
ATOM 681 C C . ARG A 1 91 ? 12.079 -14.395 -18.016 1.00 63.44 91 ARG A C 1
ATOM 683 O O . ARG A 1 91 ? 12.775 -14.388 -17.009 1.00 63.44 91 ARG A O 1
ATOM 690 N N . GLU A 1 92 ? 12.464 -13.874 -19.180 1.00 63.53 92 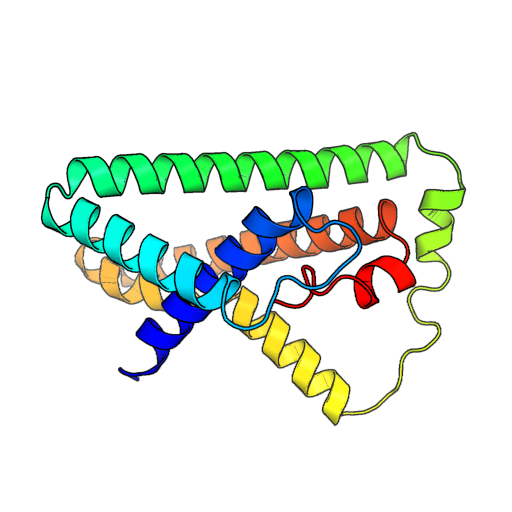GLU A N 1
ATOM 691 C CA . GLU A 1 92 ? 13.748 -13.190 -19.401 1.00 63.53 92 GLU A CA 1
ATOM 692 C C . GLU A 1 92 ? 13.887 -11.909 -18.560 1.00 63.53 92 GLU A C 1
ATOM 694 O O . GLU A 1 92 ? 14.992 -11.580 -18.136 1.00 63.53 92 GLU A O 1
ATOM 699 N N . SER A 1 93 ? 12.780 -11.244 -18.188 1.00 64.69 93 SER A N 1
ATOM 700 C CA . SER A 1 93 ? 12.798 -10.139 -17.208 1.00 64.69 93 SER A CA 1
ATOM 701 C C . SER A 1 93 ? 13.426 -10.519 -15.854 1.00 64.69 93 SER A C 1
ATOM 703 O O . SER A 1 93 ? 13.828 -9.634 -15.102 1.00 64.69 93 SER A O 1
ATOM 705 N N . PHE A 1 94 ? 13.533 -11.817 -15.533 1.00 66.31 94 PHE A N 1
ATOM 706 C CA . PHE A 1 94 ? 14.175 -12.312 -14.312 1.00 66.31 94 PHE A CA 1
ATOM 707 C C . PHE A 1 94 ? 15.653 -12.704 -14.486 1.00 66.31 94 PHE A C 1
ATOM 709 O O . PHE A 1 94 ? 16.310 -12.991 -13.486 1.00 66.31 94 PHE A O 1
ATOM 716 N N . GLU A 1 95 ? 16.204 -12.726 -15.704 1.00 64.31 95 GLU A N 1
ATOM 717 C CA . GLU A 1 95 ? 17.608 -13.121 -15.913 1.00 64.31 95 GLU A CA 1
ATOM 718 C C . GLU A 1 95 ? 18.598 -12.025 -15.485 1.00 64.31 95 GLU A C 1
ATOM 720 O O . GLU A 1 95 ? 19.660 -12.346 -14.957 1.00 64.31 95 GLU A O 1
ATOM 725 N N . ASN A 1 96 ? 18.215 -10.744 -15.583 1.00 64.25 96 ASN A N 1
ATOM 726 C CA . ASN A 1 96 ? 19.101 -9.596 -15.328 1.00 64.25 96 ASN A CA 1
ATOM 727 C C . ASN A 1 96 ? 18.678 -8.722 -14.127 1.00 64.25 96 ASN A C 1
ATOM 729 O O . ASN A 1 96 ? 18.972 -7.531 -14.087 1.00 64.25 96 ASN A O 1
ATOM 733 N N . ILE A 1 97 ? 18.005 -9.290 -13.116 1.00 68.25 97 ILE A N 1
ATOM 734 C CA . ILE A 1 97 ? 17.454 -8.534 -11.960 1.00 68.25 97 ILE A CA 1
ATOM 735 C C . ILE A 1 97 ? 18.537 -7.771 -11.180 1.00 68.25 97 ILE A C 1
ATOM 737 O O . ILE A 1 97 ? 18.266 -6.737 -10.575 1.00 68.25 97 ILE A O 1
ATOM 741 N N . PHE A 1 98 ? 19.763 -8.294 -11.169 1.00 66.94 98 PHE A N 1
ATOM 742 C CA . PHE A 1 98 ? 20.878 -7.723 -10.413 1.00 66.94 98 PHE A CA 1
ATOM 743 C C . PHE A 1 98 ? 21.821 -6.867 -11.266 1.00 66.94 98 PHE A C 1
ATOM 745 O O . PHE A 1 98 ? 22.705 -6.207 -10.706 1.00 66.94 98 PHE A O 1
ATOM 752 N N . GLU A 1 99 ? 21.651 -6.849 -12.592 1.00 60.44 99 GLU A N 1
ATOM 753 C CA . GLU A 1 99 ? 22.451 -5.992 -13.464 1.00 60.44 99 GLU A CA 1
ATOM 754 C C . GLU A 1 99 ? 22.076 -4.526 -13.201 1.00 60.44 99 GLU A C 1
ATOM 756 O O . GLU A 1 99 ? 20.903 -4.165 -13.195 1.00 60.44 99 GLU A O 1
ATOM 761 N N . ASN A 1 100 ? 23.079 -3.675 -12.957 1.00 62.59 100 ASN A N 1
ATOM 762 C CA . ASN A 1 100 ? 22.956 -2.282 -12.482 1.00 62.59 100 ASN A CA 1
ATOM 763 C C . ASN A 1 100 ? 22.704 -2.080 -10.975 1.00 62.59 100 ASN A C 1
ATOM 765 O O . ASN A 1 100 ? 22.388 -0.967 -10.552 1.00 62.59 100 ASN A O 1
ATOM 769 N N . THR A 1 101 ? 22.920 -3.094 -10.129 1.00 64.12 101 THR A N 1
ATOM 770 C CA . THR A 1 101 ? 22.932 -2.869 -8.672 1.00 64.12 101 THR A CA 1
ATOM 771 C C . THR A 1 101 ? 24.136 -2.007 -8.282 1.00 64.12 101 THR A C 1
ATOM 773 O O . THR A 1 101 ? 25.274 -2.475 -8.298 1.00 64.12 101 THR A O 1
ATOM 776 N N . THR A 1 102 ? 23.906 -0.752 -7.891 1.00 64.38 102 THR A N 1
ATOM 777 C CA . THR A 1 102 ? 24.939 0.089 -7.274 1.00 64.38 102 THR A CA 1
ATOM 778 C C . THR A 1 102 ? 25.087 -0.292 -5.797 1.00 64.38 102 THR A C 1
ATOM 780 O O . THR A 1 102 ? 24.128 -0.105 -5.043 1.00 64.38 102 THR A O 1
ATOM 783 N N . PRO A 1 103 ? 26.248 -0.799 -5.339 1.00 65.50 103 PRO A N 1
ATOM 784 C CA . PRO A 1 103 ? 26.475 -1.160 -3.939 1.00 65.50 103 PRO A CA 1
ATOM 785 C C . PRO A 1 103 ? 26.759 0.092 -3.093 1.00 65.50 103 PRO A C 1
ATOM 787 O O . PRO A 1 103 ? 27.815 0.222 -2.477 1.00 65.50 103 PRO A O 1
ATOM 790 N N . ASP A 1 104 ? 25.824 1.040 -3.098 1.00 79.12 104 ASP A N 1
ATOM 791 C CA . ASP A 1 104 ? 25.881 2.253 -2.292 1.00 79.12 104 ASP A CA 1
ATOM 792 C C . ASP A 1 104 ? 24.948 2.139 -1.077 1.00 79.12 104 ASP A C 1
ATOM 794 O O . ASP A 1 104 ? 23.762 1.813 -1.187 1.00 79.12 104 ASP A O 1
ATOM 798 N N . ILE A 1 105 ? 25.494 2.432 0.102 1.00 79.88 105 ILE A N 1
ATOM 799 C CA . ILE A 1 105 ? 24.774 2.353 1.380 1.00 79.88 105 ILE A CA 1
ATOM 800 C C . ILE A 1 105 ? 23.681 3.430 1.444 1.00 79.88 105 ILE A C 1
ATOM 802 O O . ILE A 1 105 ? 22.619 3.191 2.026 1.00 79.88 105 ILE A O 1
ATOM 806 N N . GLY A 1 106 ? 23.902 4.590 0.814 1.00 77.38 106 GLY A N 1
ATOM 807 C CA . GLY A 1 106 ? 22.913 5.667 0.736 1.00 77.38 106 GLY A CA 1
ATOM 808 C C . GLY A 1 106 ? 21.655 5.222 -0.007 1.00 77.38 106 GLY A C 1
ATOM 809 O O . GLY A 1 106 ? 20.548 5.300 0.532 1.00 77.38 106 GLY A O 1
ATOM 810 N N . THR A 1 107 ? 21.831 4.653 -1.195 1.00 76.75 107 THR A N 1
ATOM 811 C CA . THR A 1 107 ? 20.728 4.126 -2.015 1.00 76.75 107 THR A CA 1
ATOM 812 C C . THR A 1 107 ? 19.995 2.973 -1.321 1.00 76.75 107 THR A C 1
ATOM 814 O O . THR A 1 107 ? 18.762 2.959 -1.277 1.00 76.75 107 THR A O 1
ATOM 817 N N . ALA A 1 108 ? 20.731 2.058 -0.681 1.00 76.75 108 ALA A N 1
ATOM 818 C CA . ALA A 1 108 ? 20.131 0.984 0.108 1.00 76.75 108 ALA A CA 1
ATOM 819 C C . ALA A 1 108 ? 19.272 1.535 1.261 1.00 76.75 108 ALA A C 1
ATOM 821 O O . ALA A 1 108 ? 18.145 1.084 1.467 1.00 76.75 108 ALA A O 1
ATOM 822 N N . SER A 1 109 ? 19.760 2.549 1.984 1.00 81.12 109 SER A N 1
ATOM 823 C CA . SER A 1 109 ? 19.025 3.150 3.105 1.00 81.12 109 SER A CA 1
ATOM 824 C C . SER A 1 109 ? 17.714 3.823 2.677 1.00 81.12 109 SER A C 1
ATOM 826 O O . SER A 1 109 ? 16.702 3.680 3.366 1.00 81.12 109 SER A O 1
ATOM 828 N N . LEU A 1 110 ? 17.696 4.482 1.512 1.00 80.25 110 LEU A N 1
ATOM 829 C CA . LEU A 1 110 ? 16.486 5.079 0.939 1.00 80.25 110 LEU A CA 1
ATOM 830 C C . LEU A 1 110 ? 15.466 4.009 0.526 1.00 80.25 110 LEU A C 1
ATOM 832 O O . LEU A 1 110 ? 14.277 4.154 0.817 1.00 80.25 110 LEU A O 1
ATOM 836 N N . ALA A 1 111 ? 15.923 2.909 -0.080 1.00 78.75 111 ALA A N 1
ATOM 837 C CA . ALA A 1 111 ? 15.059 1.783 -0.433 1.00 78.75 111 ALA A CA 1
ATOM 838 C C . ALA A 1 111 ? 14.428 1.137 0.813 1.00 78.75 111 ALA A C 1
ATOM 840 O O . ALA A 1 111 ? 13.219 0.898 0.848 1.00 78.75 111 ALA A O 1
ATOM 841 N N . PHE A 1 112 ? 15.213 0.932 1.878 1.00 82.19 112 PHE A N 1
ATOM 842 C CA . PHE A 1 112 ? 14.688 0.458 3.163 1.00 82.19 112 PHE A CA 1
ATOM 843 C C . PHE A 1 112 ? 13.683 1.435 3.774 1.00 82.19 112 PHE A C 1
ATOM 845 O O . PHE A 1 112 ? 12.670 0.995 4.314 1.00 82.19 112 PHE A O 1
ATOM 852 N N . TYR A 1 113 ? 13.924 2.744 3.681 1.00 80.75 113 TYR A N 1
ATOM 853 C CA . TYR A 1 113 ? 12.991 3.752 4.183 1.00 80.75 113 TYR A CA 1
ATOM 854 C C . TYR A 1 113 ? 11.640 3.704 3.453 1.00 80.75 113 TYR A C 1
ATOM 856 O O . TYR A 1 113 ? 10.595 3.702 4.106 1.00 80.75 113 TYR A O 1
ATOM 864 N N . SER A 1 114 ? 11.652 3.592 2.121 1.00 77.88 114 SER A N 1
ATOM 865 C CA . SER A 1 114 ? 10.436 3.411 1.314 1.00 77.88 114 SER A CA 1
ATOM 866 C C . SER A 1 114 ? 9.706 2.110 1.676 1.00 77.88 114 SER A C 1
ATOM 868 O O . SER A 1 114 ? 8.497 2.116 1.914 1.00 77.88 114 SER A O 1
ATOM 870 N N . GLY A 1 115 ? 10.446 1.009 1.848 1.00 78.50 115 GLY A N 1
ATOM 871 C CA . GLY A 1 115 ? 9.883 -0.251 2.329 1.00 78.50 115 GLY A CA 1
ATOM 872 C C . GLY A 1 115 ? 9.223 -0.105 3.703 1.00 78.50 115 GLY A C 1
ATOM 873 O O . GLY A 1 115 ? 8.073 -0.495 3.883 1.00 78.50 115 GLY A O 1
ATOM 874 N N . LEU A 1 116 ? 9.905 0.515 4.669 1.00 80.88 116 LEU A N 1
ATOM 875 C CA . LEU A 1 116 ? 9.363 0.759 6.009 1.00 80.88 116 LEU A CA 1
ATOM 876 C C . LEU A 1 116 ? 8.106 1.631 5.976 1.00 80.88 116 LEU A C 1
ATOM 878 O O . LEU A 1 116 ? 7.191 1.386 6.763 1.00 80.88 116 LEU A O 1
ATOM 882 N N . PHE A 1 117 ? 8.032 2.605 5.064 1.00 75.94 117 PHE A N 1
ATOM 883 C CA . PHE A 1 117 ? 6.829 3.405 4.850 1.00 75.94 117 PHE A CA 1
ATOM 884 C C . PHE A 1 117 ? 5.638 2.537 4.415 1.00 75.94 117 PHE A C 1
ATOM 886 O O . PHE A 1 117 ? 4.550 2.688 4.970 1.00 75.94 117 PHE A O 1
ATOM 893 N N . ALA A 1 118 ? 5.844 1.556 3.530 1.00 77.12 118 ALA A N 1
ATOM 894 C CA . ALA A 1 118 ? 4.792 0.628 3.098 1.00 77.12 118 ALA A CA 1
ATOM 895 C C . ALA A 1 118 ? 4.281 -0.309 4.215 1.00 77.12 118 ALA A C 1
ATOM 897 O O . ALA A 1 118 ? 3.138 -0.774 4.154 1.00 77.12 118 ALA A O 1
ATOM 898 N N . TYR A 1 119 ? 5.101 -0.578 5.240 1.00 79.06 119 TYR A N 1
ATOM 899 C CA . TYR A 1 119 ? 4.714 -1.331 6.445 1.00 79.06 119 TYR A CA 1
ATOM 900 C C . TYR A 1 119 ? 4.231 -0.439 7.598 1.00 79.06 119 TYR A C 1
ATOM 902 O O . TYR A 1 119 ? 3.946 -0.944 8.692 1.00 79.06 119 TYR A O 1
ATOM 910 N N . GLN A 1 120 ? 4.108 0.878 7.398 1.00 75.06 120 GLN A N 1
ATOM 911 C CA . GLN A 1 120 ? 3.495 1.729 8.410 1.00 75.06 120 GLN A CA 1
ATOM 912 C C . GLN A 1 120 ? 2.026 1.357 8.591 1.00 75.06 120 GLN A C 1
ATOM 914 O O . GLN A 1 120 ? 1.255 1.272 7.641 1.00 75.06 120 GLN A O 1
ATOM 919 N N . GLY A 1 121 ? 1.631 1.149 9.844 1.00 72.94 121 GLY A N 1
ATOM 920 C CA . GLY A 1 121 ? 0.249 0.818 10.187 1.00 72.94 121 GLY A CA 1
ATOM 921 C C . GLY A 1 121 ? 0.106 -0.115 11.382 1.00 72.94 121 GLY A C 1
ATOM 922 O O . GLY A 1 121 ? -0.926 -0.107 12.045 1.00 72.94 121 GLY A O 1
ATOM 923 N N . TRP A 1 122 ? 1.169 -0.840 11.735 1.00 75.75 122 TRP A N 1
ATOM 924 C CA . TRP A 1 122 ? 1.201 -1.703 12.921 1.00 75.75 122 TRP A CA 1
ATOM 925 C C . TRP A 1 122 ? 0.875 -0.945 14.220 1.00 75.75 122 TRP A C 1
ATOM 927 O O . TRP A 1 122 ? 0.270 -1.506 15.129 1.00 75.75 122 TRP A O 1
ATOM 937 N N . ASN A 1 123 ? 1.205 0.351 14.292 1.00 76.25 123 ASN A N 1
ATOM 938 C CA . ASN A 1 123 ? 0.892 1.196 15.444 1.00 76.25 123 ASN A CA 1
ATOM 939 C C . ASN A 1 123 ? -0.614 1.381 15.672 1.00 76.25 123 ASN A C 1
ATOM 941 O O . ASN A 1 123 ? -1.012 1.560 16.821 1.00 76.25 123 ASN A O 1
ATOM 945 N N . TYR A 1 124 ? -1.452 1.301 14.628 1.00 74.12 124 TYR A N 1
ATOM 946 C CA . TYR A 1 124 ? -2.898 1.491 14.775 1.00 74.12 124 TYR A CA 1
ATOM 947 C C . TYR A 1 124 ? -3.559 0.382 15.599 1.00 74.12 124 TYR A C 1
ATOM 949 O O . TYR A 1 124 ? -4.542 0.638 16.289 1.00 74.12 124 TYR A O 1
ATOM 957 N N . LEU A 1 125 ? -2.976 -0.823 15.603 1.00 73.81 125 LEU A N 1
ATOM 958 C CA . LEU A 1 125 ? -3.454 -1.947 16.412 1.00 73.81 125 LEU A CA 1
ATOM 959 C C . LEU A 1 125 ? -3.359 -1.660 17.917 1.00 73.81 125 LEU A C 1
ATOM 961 O O . LEU A 1 125 ? -4.178 -2.164 18.679 1.00 73.81 125 LEU A O 1
ATOM 965 N N . ASN A 1 126 ? -2.415 -0.811 18.347 1.00 80.44 126 ASN A N 1
ATOM 966 C CA . ASN A 1 126 ? -2.293 -0.430 19.755 1.00 80.44 126 ASN A CA 1
ATOM 967 C C . ASN A 1 126 ? -3.478 0.419 20.242 1.00 80.44 126 ASN A C 1
ATOM 969 O O . ASN A 1 126 ? -3.798 0.364 21.423 1.00 80.44 126 ASN A O 1
ATOM 973 N N . PHE A 1 127 ? -4.159 1.164 19.361 1.00 78.38 127 PHE A N 1
ATOM 974 C CA . PHE A 1 127 ? -5.322 1.977 19.749 1.00 78.38 127 PHE A CA 1
ATOM 975 C C . PHE A 1 127 ? -6.586 1.147 19.991 1.00 78.38 127 PHE A C 1
ATOM 977 O O . PHE A 1 127 ? -7.488 1.606 20.678 1.00 78.38 127 PHE A O 1
ATOM 984 N N . ILE A 1 128 ? -6.641 -0.075 19.456 1.00 78.38 128 ILE A N 1
ATOM 985 C CA . ILE A 1 128 ? -7.796 -0.983 19.560 1.00 78.38 128 ILE A CA 1
ATOM 986 C C . ILE A 1 128 ? -7.527 -2.063 20.630 1.00 78.38 128 ILE A C 1
ATOM 988 O O . ILE A 1 128 ? -8.302 -2.995 20.818 1.00 78.38 128 ILE A O 1
ATOM 992 N N . VAL A 1 129 ? -6.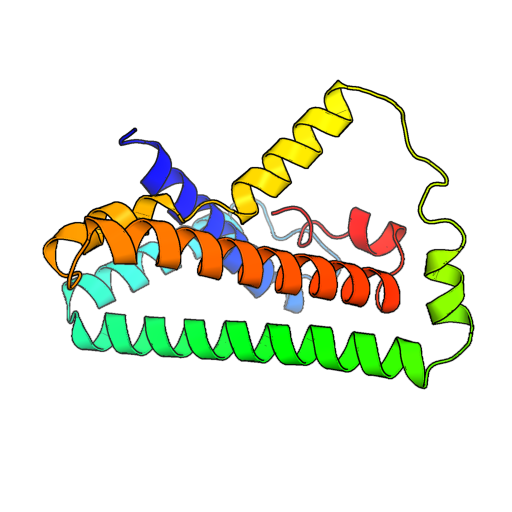423 -1.940 21.382 1.00 81.88 129 VAL A N 1
ATOM 993 C CA . VAL A 1 129 ? -6.064 -2.866 22.470 1.00 81.88 129 VAL A CA 1
ATOM 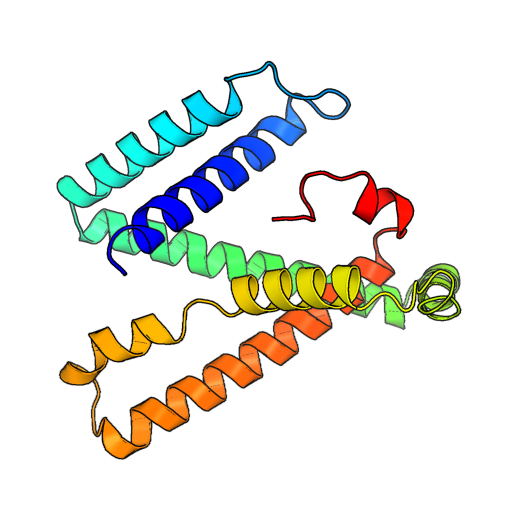994 C C . VAL A 1 129 ? -7.170 -2.982 23.513 1.00 81.88 129 VAL A C 1
ATOM 996 O O . VAL A 1 129 ? -7.398 -4.079 24.017 1.00 81.88 129 VAL A O 1
ATOM 999 N N . GLU A 1 130 ? -7.862 -1.882 23.813 1.00 81.38 130 GLU A N 1
ATOM 1000 C CA . GLU A 1 130 ? -8.941 -1.848 24.809 1.00 81.38 130 GLU A CA 1
ATOM 1001 C C . GLU A 1 130 ? -10.198 -2.613 24.358 1.00 81.38 130 GLU A C 1
ATOM 1003 O O . GLU A 1 130 ? -10.945 -3.110 25.197 1.00 81.38 130 GLU A O 1
ATOM 1008 N N . GLU A 1 131 ? -10.404 -2.777 23.048 1.00 83.00 131 GLU A N 1
ATOM 1009 C CA . GLU A 1 131 ? -11.527 -3.538 22.476 1.00 83.00 131 GLU A CA 1
ATOM 1010 C C . GLU A 1 131 ? -11.161 -5.005 22.187 1.00 83.00 131 GLU A C 1
ATOM 1012 O O . GLU A 1 131 ? -12.021 -5.831 21.864 1.00 83.00 131 GLU A O 1
ATOM 1017 N N . LEU A 1 132 ? -9.877 -5.360 22.302 1.00 82.19 132 LEU A N 1
ATOM 1018 C CA . LEU A 1 132 ? -9.379 -6.687 21.969 1.00 82.19 132 LEU A CA 1
ATOM 1019 C C . LEU A 1 132 ? -9.685 -7.687 23.093 1.00 82.19 132 LEU A C 1
ATOM 1021 O O . LEU A 1 132 ? -9.273 -7.522 24.240 1.00 82.19 132 LEU A O 1
ATOM 1025 N N . GLN A 1 133 ? -10.318 -8.811 22.758 1.00 81.69 133 GLN A N 1
ATOM 1026 C CA . GLN A 1 133 ? -10.403 -9.935 23.692 1.00 81.69 133 GLN A CA 1
ATOM 1027 C C . GLN A 1 133 ? -8.996 -10.508 23.926 1.00 81.69 133 GLN A C 1
ATOM 1029 O O . GLN A 1 133 ? -8.326 -10.879 22.967 1.00 81.69 133 GLN A O 1
ATOM 1034 N N . ASN A 1 134 ? -8.545 -10.612 25.182 1.00 86.44 134 ASN A N 1
ATOM 1035 C CA . ASN A 1 134 ? -7.216 -11.124 25.570 1.00 86.44 134 ASN A CA 1
ATOM 1036 C C . ASN A 1 134 ? -6.027 -10.433 24.854 1.00 86.44 134 ASN A C 1
ATOM 1038 O O . ASN A 1 134 ? -5.289 -11.084 24.100 1.00 86.44 134 ASN A O 1
ATOM 1042 N N . PRO A 1 135 ? -5.784 -9.133 25.111 1.00 83.56 135 PRO A N 1
ATOM 1043 C CA . PRO A 1 135 ? -4.796 -8.333 24.383 1.00 83.56 135 PRO A CA 1
ATOM 1044 C C . PRO A 1 135 ? -3.363 -8.864 24.505 1.00 83.56 135 PRO A C 1
ATOM 1046 O O . PRO A 1 135 ? -2.614 -8.820 23.535 1.00 83.56 135 PRO A O 1
ATOM 1049 N N . THR A 1 136 ? -2.989 -9.454 25.644 1.00 84.88 136 THR A N 1
ATOM 1050 C CA . THR A 1 136 ? -1.636 -9.990 25.889 1.00 84.88 136 THR A CA 1
ATOM 1051 C C . THR A 1 136 ? -1.212 -11.073 24.897 1.00 84.88 136 THR A C 1
ATOM 1053 O O . THR A 1 136 ? -0.028 -11.186 24.589 1.00 84.88 136 THR A O 1
ATOM 1056 N N . ARG A 1 137 ? -2.163 -11.858 24.375 1.00 88.00 137 ARG A N 1
ATOM 1057 C CA . ARG A 1 137 ? -1.899 -12.904 23.377 1.00 88.00 137 ARG A CA 1
ATOM 1058 C C . ARG A 1 137 ? -2.330 -12.487 21.976 1.00 88.00 137 ARG A C 1
ATOM 1060 O O . ARG A 1 137 ? -1.611 -12.754 21.017 1.00 88.00 137 ARG A O 1
ATOM 1067 N N . ASN A 1 138 ? -3.493 -11.856 21.849 1.00 88.25 138 ASN A N 1
ATOM 1068 C CA . ASN A 1 138 ? -4.083 -11.585 20.543 1.00 88.25 138 ASN A CA 1
ATOM 1069 C C . ASN A 1 138 ? -3.436 -10.389 19.840 1.00 88.25 138 ASN A C 1
ATOM 1071 O O . ASN A 1 138 ? -3.331 -10.415 18.619 1.00 88.25 138 ASN A O 1
ATOM 1075 N N . LEU A 1 139 ? -2.922 -9.397 20.575 1.00 87.31 139 LEU A N 1
ATOM 1076 C CA . LEU A 1 139 ? -2.214 -8.263 19.979 1.00 87.31 139 LEU A CA 1
ATOM 1077 C C . LEU A 1 139 ? -0.917 -8.683 19.258 1.00 87.31 139 LEU A C 1
ATOM 1079 O O . LEU A 1 139 ? -0.802 -8.398 18.063 1.00 87.31 139 LEU A O 1
ATOM 1083 N N . PRO A 1 140 ? 0.045 -9.388 19.899 1.00 85.81 140 PRO A N 1
ATOM 1084 C CA . PRO A 1 140 ? 1.269 -9.792 19.207 1.00 85.81 140 PRO A CA 1
ATOM 1085 C C . PRO A 1 140 ? 0.985 -10.768 18.060 1.00 85.81 140 PRO A C 1
ATOM 1087 O O . PRO A 1 140 ? 1.637 -10.700 17.020 1.00 85.81 140 PRO A O 1
ATOM 1090 N N . LEU A 1 141 ? -0.017 -11.642 18.212 1.00 87.12 141 LEU A N 1
ATOM 1091 C CA . LEU A 1 141 ? -0.411 -12.584 17.167 1.00 87.12 141 LEU A CA 1
ATOM 1092 C C . LEU A 1 141 ? -1.036 -11.866 15.960 1.00 87.12 141 LEU A C 1
ATOM 1094 O O . LEU A 1 141 ? -0.692 -12.177 14.823 1.00 87.12 141 LEU A O 1
ATOM 1098 N N . ALA A 1 142 ? -1.895 -10.870 16.192 1.00 86.44 142 ALA A N 1
ATOM 1099 C CA . ALA A 1 142 ? -2.483 -10.055 15.132 1.00 86.44 142 ALA A CA 1
ATOM 1100 C C . ALA A 1 142 ? -1.414 -9.264 14.364 1.00 86.44 142 ALA A C 1
ATOM 1102 O O . ALA A 1 142 ? -1.443 -9.237 13.132 1.00 86.44 142 ALA A O 1
ATOM 1103 N N . ILE A 1 143 ? -0.433 -8.680 15.063 1.00 87.06 143 ILE A N 1
ATOM 1104 C CA . ILE A 1 143 ? 0.702 -7.990 14.430 1.00 87.06 143 ILE A CA 1
ATOM 1105 C C . ILE A 1 143 ? 1.525 -8.979 13.592 1.00 87.06 143 ILE A C 1
ATOM 1107 O O . ILE A 1 143 ? 1.789 -8.718 12.423 1.00 87.06 143 ILE A O 1
ATOM 1111 N N . ALA A 1 144 ? 1.887 -10.141 14.143 1.00 87.75 144 ALA A N 1
ATOM 1112 C CA . ALA A 1 144 ? 2.688 -11.133 13.425 1.00 87.75 144 ALA A CA 1
ATOM 1113 C C . ALA A 1 144 ? 1.986 -11.658 12.160 1.00 87.75 144 ALA A C 1
ATOM 1115 O O . ALA A 1 144 ? 2.606 -11.747 11.097 1.00 87.75 144 ALA A O 1
ATOM 1116 N N . ILE A 1 145 ? 0.691 -11.972 12.252 1.00 89.06 145 ILE A N 1
ATOM 1117 C CA . ILE A 1 145 ? -0.094 -12.470 11.116 1.00 89.06 145 ILE A CA 1
ATOM 1118 C C . ILE A 1 145 ? -0.258 -11.377 10.058 1.00 89.06 145 ILE A C 1
ATOM 1120 O O . ILE A 1 145 ? -0.001 -11.632 8.883 1.00 89.06 145 ILE A O 1
ATOM 1124 N N . SER A 1 146 ? -0.637 -10.159 10.458 1.00 87.31 146 SER A N 1
ATOM 1125 C CA . SER A 1 146 ? -0.821 -9.045 9.518 1.00 87.31 146 SER A CA 1
ATOM 1126 C C . SER A 1 146 ? 0.477 -8.678 8.799 1.00 87.31 146 SER A C 1
ATOM 1128 O O . SER A 1 146 ? 0.474 -8.592 7.573 1.00 87.31 146 SER A O 1
ATOM 1130 N N . CYS A 1 147 ? 1.600 -8.567 9.516 1.00 87.88 147 CYS A N 1
ATOM 1131 C CA . CYS A 1 147 ? 2.909 -8.329 8.909 1.00 87.88 147 CYS A CA 1
ATOM 1132 C C . CYS A 1 147 ? 3.269 -9.423 7.897 1.00 87.88 147 CYS A C 1
ATOM 1134 O O . CYS A 1 147 ? 3.650 -9.103 6.776 1.00 87.88 147 CYS A O 1
ATOM 1136 N N . THR A 1 148 ? 3.088 -10.698 8.258 1.00 88.81 148 THR A N 1
ATOM 1137 C CA . THR A 1 148 ? 3.408 -11.830 7.370 1.00 88.81 148 THR A CA 1
ATOM 1138 C C . THR A 1 148 ? 2.564 -11.811 6.095 1.00 88.81 148 THR A C 1
ATOM 1140 O O . THR A 1 148 ? 3.096 -11.971 4.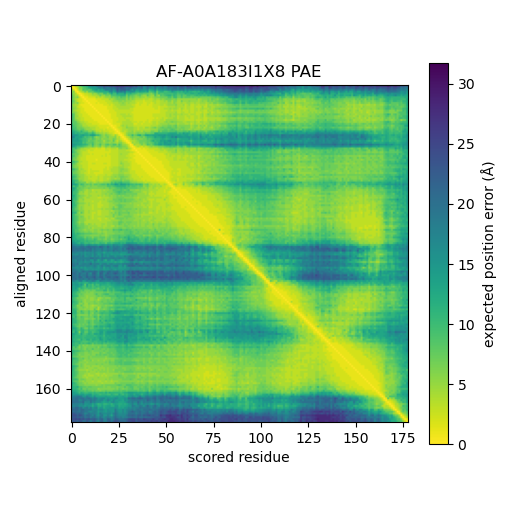997 1.00 88.81 148 THR A O 1
ATOM 1143 N N . ILE A 1 149 ? 1.255 -11.575 6.221 1.00 89.50 149 ILE A N 1
ATOM 1144 C CA . ILE A 1 149 ? 0.343 -11.485 5.073 1.00 89.50 149 ILE A CA 1
ATOM 1145 C C . ILE A 1 149 ? 0.741 -10.314 4.167 1.00 89.50 149 ILE A C 1
ATOM 1147 O O . ILE A 1 149 ? 0.852 -10.496 2.954 1.00 89.50 149 ILE A O 1
ATOM 1151 N N . CYS A 1 150 ? 1.007 -9.137 4.740 1.00 88.19 150 CYS A N 1
ATOM 1152 C CA . CYS A 1 150 ? 1.461 -7.972 3.982 1.00 88.19 150 CYS A CA 1
ATOM 1153 C C . CYS A 1 150 ? 2.778 -8.251 3.251 1.00 88.19 150 CYS A C 1
ATOM 1155 O O . CYS A 1 150 ? 2.890 -7.909 2.076 1.00 88.19 150 CYS A O 1
ATOM 1157 N N . THR A 1 151 ? 3.737 -8.929 3.890 1.00 87.38 151 THR A N 1
ATOM 1158 C CA . THR A 1 151 ? 4.991 -9.324 3.237 1.00 87.38 151 THR A CA 1
ATOM 1159 C C . THR A 1 151 ? 4.746 -10.199 2.023 1.00 87.38 151 THR A C 1
ATOM 1161 O O . THR A 1 151 ? 5.243 -9.884 0.945 1.00 87.38 151 THR A O 1
ATOM 1164 N N . VAL A 1 152 ? 3.929 -11.243 2.155 1.00 89.69 152 VAL A N 1
ATOM 1165 C CA . VAL A 1 152 ? 3.622 -12.135 1.029 1.00 89.69 152 VAL A CA 1
ATOM 1166 C C . VAL A 1 152 ? 2.948 -11.369 -0.113 1.00 89.69 152 VAL A C 1
ATOM 1168 O O . VAL A 1 152 ? 3.375 -11.489 -1.260 1.00 89.69 152 VAL A O 1
ATOM 1171 N N . ILE A 1 153 ? 1.940 -10.544 0.181 1.00 87.88 153 ILE A N 1
ATOM 1172 C CA . ILE A 1 153 ? 1.219 -9.765 -0.839 1.00 87.88 153 ILE A CA 1
ATOM 1173 C C . ILE A 1 153 ? 2.150 -8.770 -1.535 1.00 87.88 153 ILE A C 1
ATOM 1175 O O . ILE A 1 153 ? 2.125 -8.667 -2.763 1.00 87.88 153 ILE A O 1
ATOM 1179 N N . TYR A 1 154 ? 2.984 -8.049 -0.786 1.00 86.31 154 TYR A N 1
ATOM 1180 C CA . TYR A 1 154 ? 3.920 -7.084 -1.356 1.00 86.31 154 TYR A CA 1
ATOM 1181 C C . TYR A 1 154 ? 4.986 -7.766 -2.210 1.00 86.31 154 TYR A C 1
ATOM 1183 O O . TYR A 1 154 ? 5.267 -7.285 -3.307 1.00 86.31 154 TYR A O 1
ATOM 1191 N N . THR A 1 155 ? 5.534 -8.905 -1.782 1.00 85.62 155 THR A N 1
ATOM 1192 C CA . 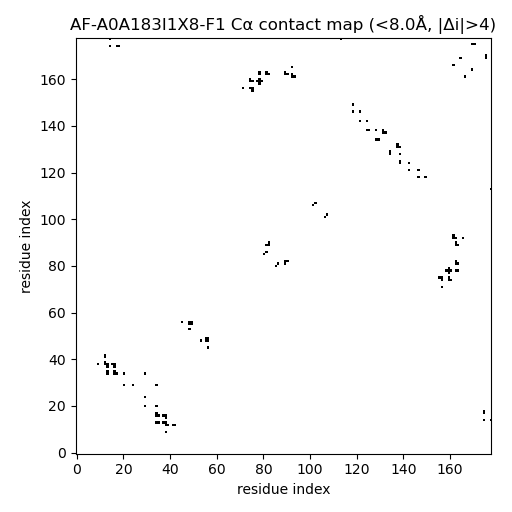THR A 1 155 ? 6.476 -9.674 -2.607 1.00 85.62 155 THR A CA 1
ATOM 1193 C C . THR A 1 155 ? 5.812 -10.159 -3.894 1.00 85.62 155 THR A C 1
ATOM 1195 O O . THR A 1 155 ? 6.365 -9.950 -4.971 1.00 85.62 155 THR A O 1
ATOM 1198 N N . LEU A 1 156 ? 4.604 -10.727 -3.817 1.00 85.31 156 LEU A N 1
ATOM 1199 C CA . LEU A 1 156 ? 3.869 -11.189 -5.000 1.00 85.31 156 LEU A CA 1
ATOM 1200 C C . LEU A 1 156 ? 3.517 -10.046 -5.957 1.00 85.31 156 LEU A C 1
ATOM 1202 O O . LEU A 1 156 ? 3.616 -10.210 -7.169 1.00 85.31 156 LEU A O 1
ATOM 1206 N N . THR A 1 157 ? 3.144 -8.883 -5.423 1.00 84.25 157 THR A N 1
ATOM 1207 C CA . THR A 1 157 ? 2.838 -7.697 -6.233 1.00 84.25 157 THR A CA 1
ATOM 1208 C C . THR A 1 157 ? 4.086 -7.194 -6.953 1.00 84.25 157 THR A C 1
ATOM 1210 O O . THR A 1 157 ? 4.018 -6.904 -8.141 1.00 84.25 157 THR A O 1
ATOM 1213 N N . ASN A 1 158 ? 5.239 -7.148 -6.276 1.00 83.06 158 ASN A N 1
ATOM 1214 C CA . ASN A 1 158 ? 6.504 -6.779 -6.917 1.00 83.06 158 ASN A CA 1
ATOM 1215 C C . ASN A 1 158 ? 6.871 -7.762 -8.034 1.00 83.06 158 ASN A C 1
ATOM 1217 O O . ASN A 1 158 ? 7.191 -7.332 -9.137 1.00 83.06 158 ASN A O 1
ATOM 1221 N N . VAL A 1 159 ? 6.750 -9.072 -7.788 1.00 81.19 159 VAL A N 1
ATOM 1222 C CA . VAL A 1 159 ? 6.973 -10.098 -8.821 1.00 81.19 159 VAL A CA 1
ATOM 1223 C C . VAL A 1 159 ? 6.036 -9.883 -10.013 1.00 81.19 159 VAL A C 1
ATOM 1225 O O . VAL A 1 159 ? 6.492 -9.897 -11.151 1.00 81.19 159 VAL A O 1
ATOM 1228 N N . ALA A 1 160 ? 4.749 -9.626 -9.772 1.00 81.19 160 ALA A N 1
ATOM 1229 C CA . ALA A 1 160 ? 3.791 -9.339 -10.836 1.00 81.19 160 ALA A CA 1
ATOM 1230 C C . ALA A 1 160 ? 4.153 -8.064 -11.621 1.00 81.19 160 ALA A C 1
ATOM 1232 O O . ALA A 1 160 ? 4.083 -8.068 -12.848 1.00 81.19 160 ALA A O 1
ATOM 1233 N N . LEU A 1 161 ? 4.599 -6.997 -10.954 1.00 77.38 161 LEU A N 1
ATOM 1234 C CA . LEU A 1 161 ? 5.033 -5.768 -11.625 1.00 77.38 161 LEU A CA 1
ATOM 1235 C C . LEU A 1 161 ? 6.232 -6.015 -12.549 1.00 77.38 161 LEU A C 1
ATOM 1237 O O . LEU A 1 161 ? 6.162 -5.626 -13.712 1.00 77.38 161 LEU A O 1
ATOM 1241 N N . TYR A 1 162 ? 7.252 -6.746 -12.088 1.00 74.31 162 TYR A N 1
ATOM 1242 C CA . TYR A 1 162 ? 8.412 -7.117 -12.914 1.00 74.31 162 TYR A CA 1
ATOM 1243 C C . TYR A 1 162 ? 8.045 -7.965 -14.140 1.00 74.31 162 TYR A C 1
ATOM 1245 O O . TYR A 1 162 ? 8.747 -7.941 -15.149 1.00 74.31 162 TYR A O 1
ATOM 1253 N N . THR A 1 163 ? 6.943 -8.718 -14.073 1.00 72.31 163 THR A N 1
ATOM 1254 C CA . THR A 1 163 ? 6.474 -9.522 -15.214 1.00 72.31 163 THR A CA 1
ATOM 1255 C C . THR A 1 163 ? 5.737 -8.703 -16.258 1.00 72.31 163 THR A C 1
ATOM 1257 O O . THR A 1 163 ? 5.701 -9.098 -17.416 1.00 72.31 163 THR A O 1
ATOM 1260 N N . VAL A 1 164 ? 5.111 -7.593 -15.863 1.00 67.38 164 VAL A N 1
ATOM 1261 C CA . VAL A 1 164 ? 4.214 -6.825 -16.737 1.00 67.38 164 VAL A CA 1
ATOM 1262 C C . VAL A 1 164 ? 4.893 -5.570 -17.283 1.00 67.38 164 VAL A C 1
ATOM 1264 O O . VAL A 1 164 ? 4.585 -5.174 -18.405 1.00 67.38 164 VAL A O 1
ATOM 1267 N N . ILE A 1 165 ? 5.794 -4.952 -16.515 1.00 66.31 165 ILE A N 1
ATOM 1268 C CA . ILE A 1 165 ? 6.375 -3.635 -16.803 1.00 66.31 165 ILE A CA 1
ATOM 1269 C C . ILE A 1 165 ? 7.904 -3.744 -16.851 1.00 66.31 165 ILE A C 1
ATOM 1271 O O . ILE A 1 165 ? 8.524 -4.319 -15.958 1.00 66.31 165 ILE A O 1
ATOM 1275 N N . THR A 1 166 ? 8.518 -3.171 -17.887 1.00 62.06 166 THR A N 1
ATOM 1276 C CA . THR A 1 166 ? 9.982 -3.094 -18.040 1.00 62.06 166 THR A 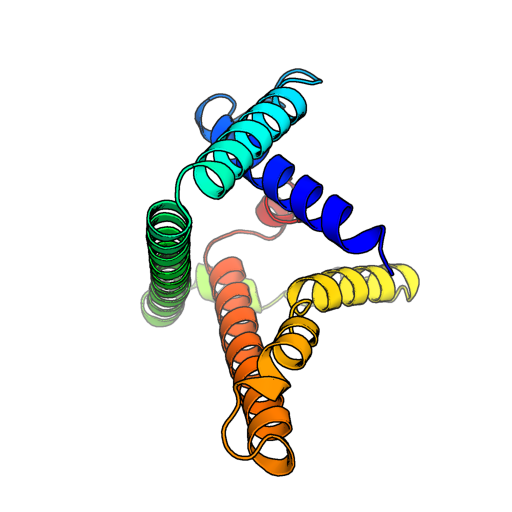CA 1
ATOM 1277 C C . THR A 1 166 ? 10.581 -2.135 -16.992 1.00 62.06 166 THR A C 1
ATOM 1279 O O . THR A 1 166 ? 9.955 -1.112 -16.702 1.00 62.06 166 THR A O 1
ATOM 1282 N N . PRO A 1 167 ? 11.792 -2.379 -16.444 1.00 57.16 167 PRO A N 1
ATOM 1283 C CA . PRO A 1 167 ? 12.412 -1.523 -15.421 1.00 57.16 167 PRO A CA 1
ATOM 1284 C C . PRO A 1 167 ? 12.464 -0.030 -15.780 1.00 57.16 167 PRO A C 1
ATOM 1286 O O . PRO A 1 167 ? 12.221 0.821 -14.926 1.00 57.16 167 PRO A O 1
ATOM 1289 N N . ASP A 1 168 ? 12.697 0.291 -17.054 1.00 56.22 168 ASP A N 1
ATOM 1290 C CA . ASP A 1 168 ? 12.747 1.674 -17.541 1.00 56.22 168 ASP A CA 1
ATOM 1291 C C . ASP A 1 168 ? 11.389 2.386 -17.434 1.00 56.22 168 ASP A C 1
ATOM 1293 O O . ASP A 1 168 ? 11.330 3.554 -17.051 1.00 56.22 168 ASP A O 1
ATOM 1297 N N . GLU A 1 169 ? 10.286 1.672 -17.684 1.00 60.31 169 GLU A N 1
ATOM 1298 C CA . GLU A 1 169 ? 8.925 2.202 -17.525 1.00 60.31 169 GLU A CA 1
ATOM 1299 C C . GLU A 1 169 ? 8.516 2.317 -16.048 1.00 60.31 169 GLU A C 1
ATOM 1301 O O . GLU A 1 169 ? 7.741 3.208 -15.681 1.00 60.31 169 GLU A O 1
ATOM 1306 N N . MET A 1 170 ? 9.055 1.453 -15.177 1.00 58.41 170 MET A N 1
ATOM 1307 C CA . MET A 1 170 ? 8.863 1.566 -13.726 1.00 58.41 170 MET A CA 1
ATOM 1308 C C . MET A 1 170 ? 9.546 2.822 -13.170 1.00 58.41 170 MET A C 1
ATOM 1310 O O . MET A 1 170 ? 8.953 3.517 -12.345 1.00 58.41 170 MET A O 1
ATOM 1314 N N . LEU A 1 171 ? 10.755 3.140 -13.646 1.00 57.56 171 LEU A N 1
ATOM 1315 C CA . LEU A 1 171 ? 11.531 4.308 -13.212 1.00 57.56 171 LEU A CA 1
ATOM 1316 C C . LEU A 1 171 ? 11.039 5.623 -13.833 1.00 57.56 171 LEU A C 1
ATOM 1318 O O . LEU A 1 171 ? 11.093 6.665 -13.179 1.00 57.56 171 LEU A O 1
ATOM 1322 N N . SER A 1 172 ? 10.519 5.598 -15.064 1.00 52.41 172 SER A N 1
ATOM 1323 C CA . SER A 1 172 ? 9.977 6.793 -15.727 1.00 52.41 172 SER A CA 1
ATOM 1324 C C . SER A 1 172 ? 8.575 7.178 -15.247 1.00 52.41 172 SER A C 1
ATOM 1326 O O . SER A 1 172 ? 8.058 8.233 -15.614 1.00 52.41 172 SER A O 1
ATOM 1328 N N . SER A 1 173 ? 7.917 6.318 -14.466 1.00 48.50 173 SER A N 1
ATOM 1329 C CA . SER A 1 173 ? 6.561 6.548 -13.986 1.00 48.50 173 SER A CA 1
ATOM 1330 C C . SER A 1 173 ? 6.581 7.172 -12.583 1.00 48.50 173 SER A C 1
ATOM 1332 O O . SER A 1 173 ? 6.736 6.443 -11.602 1.00 48.50 173 SER A O 1
ATOM 1334 N N . PRO A 1 174 ? 6.294 8.484 -12.421 1.00 47.38 174 PRO A N 1
ATOM 1335 C CA . PRO A 1 174 ? 6.203 9.138 -11.104 1.00 47.38 174 PRO A CA 1
ATOM 1336 C C . PRO A 1 174 ? 5.104 8.567 -10.186 1.00 47.38 174 PRO A C 1
ATOM 1338 O O . PRO A 1 174 ? 4.916 9.035 -9.070 1.00 47.38 174 PRO A O 1
ATOM 1341 N N . ALA A 1 175 ? 4.348 7.573 -10.659 1.00 44.66 175 ALA A N 1
ATOM 1342 C CA . ALA A 1 175 ? 3.298 6.901 -9.911 1.00 44.66 175 ALA A CA 1
ATOM 1343 C C . ALA A 1 175 ? 3.821 5.720 -9.067 1.00 44.66 175 ALA A C 1
ATOM 1345 O O . ALA A 1 175 ? 3.208 5.396 -8.058 1.00 44.66 175 ALA A O 1
ATOM 1346 N N . VAL A 1 176 ? 4.947 5.092 -9.430 1.00 40.19 176 VAL A N 1
ATOM 1347 C CA . VAL A 1 176 ? 5.445 3.878 -8.742 1.00 40.19 176 VAL A CA 1
ATOM 1348 C C . VAL A 1 176 ? 6.311 4.214 -7.513 1.00 40.19 176 VAL A C 1
ATOM 1350 O O . VAL A 1 176 ? 6.588 3.344 -6.696 1.00 40.19 176 VAL A O 1
ATOM 1353 N N . ALA A 1 177 ? 6.690 5.483 -7.336 1.00 31.19 177 ALA A N 1
ATOM 1354 C CA . ALA A 1 177 ? 7.603 5.942 -6.284 1.00 31.19 177 ALA A CA 1
ATOM 1355 C C . ALA A 1 177 ? 6.917 6.664 -5.103 1.00 31.19 177 ALA A C 1
ATOM 1357 O O . ALA A 1 177 ? 7.517 7.568 -4.516 1.00 31.19 177 ALA A O 1
ATOM 1358 N N . VAL A 1 178 ? 5.678 6.293 -4.747 1.00 34.34 178 VAL A N 1
ATOM 1359 C CA . VAL A 1 178 ? 5.021 6.770 -3.510 1.00 34.34 178 VAL A CA 1
ATOM 1360 C C . VAL A 1 178 ? 4.414 5.626 -2.716 1.00 34.34 178 VAL A C 1
ATOM 1362 O O . VAL A 1 178 ? 3.607 4.873 -3.305 1.00 34.34 178 VAL A O 1
#

InterPro domains:
  IPR002293 Amino acid/polyamine transporter I [PF13520] (8-173)
  IPR050598 Cellular Amino Acid Transporter [PTHR11785] (6-178)

Nearest PDB structures (foldseek):
  8wny-assembly1_B  TM=9.283E-01  e=3.398E-07  Homo sapiens
  8ida-assembly1_B  TM=8.012E-01  e=1.560E-07  Homo sapiens
  8wnt-assembly1_B  TM=8.244E-01  e=7.795E-07  Homo sapiens

Solvent-accessible surface area (backbone atoms only — not comparable to full-atom values): 10227 Å² total; per-residue (Å²): 127,80,70,54,60,64,50,53,54,49,51,55,33,36,49,51,26,48,63,68,44,36,85,81,35,77,90,49,83,74,63,90,63,53,39,57,52,47,18,52,52,50,52,53,50,54,49,50,42,45,74,74,33,60,69,59,39,50,52,54,51,50,50,53,50,52,51,52,52,52,51,51,53,49,48,34,49,53,24,50,47,41,67,74,73,44,64,68,72,42,58,53,56,65,75,55,72,68,68,87,69,72,96,42,69,67,62,51,51,52,53,51,50,55,51,51,56,75,61,62,60,70,72,60,58,65,76,47,42,89,78,41,77,62,40,90,60,46,48,62,49,51,50,54,50,52,52,51,52,50,50,53,53,52,53,45,43,52,54,17,46,55,45,76,45,57,72,69,60,54,72,72,34,87,74,74,79,117

pLDDT: mean 78.59, std 11.98, range [31.19, 92.5]

Mean predicted aligned error: 9.17 Å